Protein AF-A0A135UPR3-F1 (afdb_monomer)

Mean predicted aligned error: 12.11 Å

InterPro domains:
  IPR008030 NmrA-like domain [PF05368] (56-142)
  IPR036291 NAD(P)-binding domain superfamily [SSF51735] (56-240)
  IPR051609 NmrA-type/Isoflavone reductase-like domain-containing protein [PTHR47706] (54-141)

Solvent-accessible surface area (backbone atoms only — not comparable to full-atom values): 19133 Å² total; per-residue (Å²): 114,64,35,45,30,29,38,31,35,76,41,72,73,16,42,35,38,52,51,12,50,76,67,51,81,54,78,80,66,54,50,61,73,58,78,56,57,68,56,44,61,77,78,43,85,79,66,82,77,74,88,70,70,46,64,60,39,36,32,39,28,45,76,95,49,57,82,40,67,60,53,52,58,39,43,78,70,66,33,45,77,43,77,48,57,86,89,50,59,52,69,61,44,10,61,71,41,53,77,36,31,33,42,37,37,39,57,58,82,92,45,51,72,60,47,53,55,52,54,53,13,36,53,74,26,59,37,61,31,38,29,58,65,34,71,52,82,90,58,80,71,52,53,58,47,51,52,48,35,61,75,68,71,42,44,29,33,44,42,26,32,55,69,71,34,41,83,46,54,9,27,28,53,52,68,73,51,44,7,46,45,49,49,50,49,78,68,38,76,88,38,61,71,33,38,33,33,44,29,63,46,73,44,19,45,58,58,51,48,50,52,50,26,66,78,60,74,49,85,83,88,83,70,87,60,63,70,61,50,35,53,52,24,50,57,49,34,73,77,36,78,79,43,60,66,42,53,51,52,28,52,51,40,50,50,47,47,43,33,47,73,70,32,48,48,20,72,66,28,32,48,74,74,61,34,45,51,36,52,77,78,39,74,82,66,85,59,78,52,69,68,61,53,50,53,32,34,70,70,64,67,52,66,79,95,65,63,83,83,57,46,75,70,45,49,57,55,40,48,54,54,39,60,67,59,34,63,64,38,80,69,36,94,44,72,56,23,55,30,50,57,50,58,69,67,106

Organism: NCBI:txid1209931

Nearest PDB structures (foldseek):
  7cs3-assembly2_F  TM=7.553E-01  e=8.144E-13  Isatis tinctoria
  7cfe-assembly1_A  TM=5.675E-01  e=6.824E-01  Mycobacterium tuberculosis H37Rv
  3sz8-assembly1_D  TM=3.556E-01  e=1.388E-01  Burkholderia pseudomallei 1710b
  3sz8-assembly1_B  TM=3.621E-01  e=2.039E-01  Burkholderia pseudomallei 1710b
  3hbl-assembly1_B  TM=1.908E-01  e=1.115E-01  Staphylococcus aureus subsp. aureus Mu50

Radius of gyration: 21.64 Å; Cα contacts (8 Å, |Δi|>4): 554; chains: 1; bounding box: 71×44×54 Å

Foldseek 3Di:
DAAAEEEPLLDLLNVLQVLQLLPAPDPLQFDDPPVCVVVVCVPPVPDPPPPPGDRAYEYEDEPVCCPPVSVVVCVVSVHHYFYAHLVDPLCVNLVSCAPHAEYEYADDPVCQLSVLSVLSSCLVNVHQEYEGNQQADDDPSNVVNVVSCVVSVRWYAYEHQWDAAAPAFFFDADSSQLNNLVSVLRSDPVRTNAYAHSGDGTGHVVVLQVLLCVVQVHHADWDDDLPVLLVVLVVVCVVPVPPVLSVLSNVVSVSRCCCHVVVCRHPVNCVVVRYDYSCVVCVVDDGDDSNNVLVCLLVVNDDSPHDPPPVVVLVSSLCSVCCPTGVPLCVDPGSSSSSVSVVSSD

Secondary structure (DSSP, 8-state):
---EEEESTTSHHHHHHHHHHHH---GGG-----HHHHHHHHH-TT----------EEEEE-GGGTTSHHHHHHHHTT-EEEE--TTS-HHHHHHHTTT--EEEE---GGGGGGHHHHHHHHHHHT-SEEE-S-SSS--HHHHHHHHHHHHTT--B-EEE-----SSS-EEE--HHHHHHHHHHHTT-GGGTT-EEE--SEEE-HHHHHHHHHHHHS---PPPP-HHHHHHHHHHHHHH-TT-HHHHHHHHHHHHHHHHHHH-TTSHHHHHHTTEEEHHHH-TT--PPPHHHHHHHHHTT----SS-TTSHHHHHHHHHHHHHHH-TTTTT--SHHHHHHHHHHT-

Structure (mmCIF, N/CA/C/O backbone):
data_AF-A0A135UPR3-F1
#
_entry.id   AF-A0A135UPR3-F1
#
loop_
_atom_site.group_PDB
_atom_site.id
_atom_site.type_symbol
_atom_site.label_atom_id
_atom_site.label_alt_id
_atom_site.label_comp_id
_atom_site.label_asym_id
_atom_site.label_entity_id
_atom_site.label_seq_id
_atom_site.pdbx_PDB_ins_code
_atom_site.Cartn_x
_atom_site.Cartn_y
_atom_site.Cartn_z
_atom_site.occupancy
_atom_site.B_iso_or_equiv
_atom_site.auth_seq_id
_atom_site.auth_comp_id
_atom_site.auth_asym_id
_atom_site.auth_atom_id
_atom_site.pdbx_PDB_model_num
ATOM 1 N N . MET A 1 1 ? -17.363 -9.081 12.850 1.00 39.94 1 MET A N 1
ATOM 2 C CA . MET A 1 1 ? -17.514 -7.949 11.911 1.00 39.94 1 MET A CA 1
ATOM 3 C C . MET A 1 1 ? -16.163 -7.288 11.835 1.00 39.94 1 MET A C 1
ATOM 5 O O . MET A 1 1 ? -15.689 -6.938 12.904 1.00 39.94 1 MET A O 1
ATOM 9 N N . SER A 1 2 ? -15.555 -7.159 10.659 1.00 42.62 2 SER A N 1
ATOM 10 C CA . SER A 1 2 ? -14.288 -6.448 10.438 1.00 42.62 2 SER A CA 1
ATOM 11 C C . SER A 1 2 ? -14.556 -5.229 9.546 1.00 42.62 2 SER A C 1
ATOM 13 O O . SER A 1 2 ? -14.968 -5.370 8.398 1.00 42.62 2 SER A O 1
ATOM 15 N N . ARG A 1 3 ? -14.394 -4.022 10.101 1.00 50.16 3 ARG A N 1
ATOM 16 C CA . ARG A 1 3 ? -14.487 -2.745 9.376 1.00 50.16 3 ARG A CA 1
ATOM 17 C C . ARG A 1 3 ? -13.086 -2.348 8.905 1.00 50.16 3 ARG A C 1
ATOM 19 O O . ARG A 1 3 ? -12.154 -2.353 9.718 1.00 50.16 3 ARG A O 1
ATOM 26 N N . HIS A 1 4 ? -12.936 -2.077 7.610 1.00 52.38 4 HIS A N 1
ATOM 27 C CA . HIS A 1 4 ? -11.639 -1.856 6.970 1.00 52.38 4 HIS A CA 1
ATOM 28 C C . HIS A 1 4 ? -11.616 -0.457 6.376 1.00 52.38 4 HIS A C 1
ATOM 30 O O . HIS A 1 4 ? -12.323 -0.172 5.416 1.00 52.38 4 HIS A O 1
ATOM 36 N N . ASP A 1 5 ? -10.803 0.423 6.935 1.00 61.81 5 ASP A N 1
ATOM 37 C CA . ASP A 1 5 ? -10.884 1.841 6.633 1.00 61.81 5 ASP A CA 1
ATOM 38 C C . ASP A 1 5 ? -9.508 2.392 6.241 1.00 61.81 5 ASP A C 1
ATOM 40 O O . ASP A 1 5 ? -8.458 1.938 6.702 1.00 61.81 5 ASP A O 1
ATOM 44 N N . MET A 1 6 ? -9.497 3.375 5.346 1.00 59.56 6 MET A N 1
ATOM 45 C CA . MET A 1 6 ? -8.297 3.791 4.635 1.00 59.56 6 MET A CA 1
ATOM 46 C C . MET A 1 6 ? -8.067 5.298 4.698 1.00 59.56 6 MET A C 1
ATOM 48 O O . MET A 1 6 ? -8.907 6.092 4.293 1.00 59.56 6 MET A O 1
ATOM 52 N N . PHE A 1 7 ? -6.870 5.698 5.111 1.00 52.75 7 PHE A N 1
ATOM 53 C CA . PHE A 1 7 ? -6.337 7.050 5.014 1.00 52.75 7 PHE A CA 1
ATOM 54 C C . PHE A 1 7 ? -5.472 7.212 3.760 1.00 52.75 7 PHE A C 1
ATOM 56 O O . PHE A 1 7 ? -4.500 6.486 3.571 1.00 52.75 7 PHE A O 1
ATOM 63 N N . GLY A 1 8 ? -5.813 8.178 2.898 1.00 56.03 8 GLY A N 1
ATOM 64 C CA . GLY A 1 8 ? -5.097 8.405 1.631 1.00 56.03 8 GLY A CA 1
ATOM 65 C C . GLY A 1 8 ? -5.652 7.637 0.421 1.00 56.03 8 GLY A C 1
ATOM 66 O O . GLY A 1 8 ? -4.964 7.472 -0.581 1.00 56.03 8 GLY A O 1
ATOM 67 N N . ALA A 1 9 ? -6.919 7.224 0.478 1.00 60.28 9 ALA A N 1
ATOM 68 C CA . ALA A 1 9 ? -7.611 6.458 -0.566 1.00 60.28 9 ALA A CA 1
ATOM 69 C C . ALA A 1 9 ? -7.698 7.134 -1.954 1.00 60.28 9 ALA A C 1
ATOM 71 O O . ALA A 1 9 ? -8.038 6.476 -2.929 1.00 60.28 9 ALA A O 1
ATOM 72 N N . ALA A 1 10 ? -7.423 8.439 -2.058 1.00 59.00 10 ALA A N 1
ATOM 73 C CA . ALA A 1 10 ? -7.505 9.188 -3.317 1.00 59.00 10 ALA A CA 1
ATOM 74 C C . ALA A 1 10 ? -6.175 9.294 -4.092 1.00 59.00 10 ALA A C 1
ATOM 76 O O . ALA A 1 10 ? -6.150 9.950 -5.131 1.00 59.00 10 ALA A O 1
ATOM 77 N N . GLY A 1 11 ? -5.077 8.727 -3.577 1.00 58.97 11 GLY A N 1
ATOM 78 C CA . GLY A 1 11 ? -3.822 8.575 -4.328 1.00 58.97 11 GLY A CA 1
ATOM 79 C C . GLY A 1 11 ? -3.822 7.310 -5.191 1.00 58.97 11 GLY A C 1
ATOM 80 O O . GLY A 1 11 ? -4.718 6.483 -5.063 1.00 58.97 11 GLY A O 1
ATOM 81 N N . GLU A 1 12 ? -2.806 7.132 -6.030 1.00 64.81 12 GLU A N 1
ATOM 82 C CA . GLU A 1 12 ? -2.689 5.995 -6.960 1.00 64.81 12 GLU A CA 1
ATOM 83 C C . GLU A 1 12 ? -2.677 4.628 -6.262 1.00 64.81 12 GLU A C 1
ATOM 85 O O . GLU A 1 12 ? -3.573 3.805 -6.476 1.00 64.81 12 GLU A O 1
ATOM 90 N N . SER A 1 13 ? -1.738 4.416 -5.334 1.00 68.94 13 SER A N 1
ATOM 91 C CA . SER A 1 13 ? -1.721 3.210 -4.494 1.00 68.94 13 SER A CA 1
ATOM 92 C C . SER A 1 13 ? -3.016 3.090 -3.684 1.00 68.94 13 SER A C 1
ATOM 94 O O . SER A 1 13 ? -3.516 1.993 -3.444 1.00 68.94 13 SER A O 1
ATOM 96 N N . GLY A 1 14 ? -3.611 4.229 -3.314 1.00 72.69 14 GLY A N 1
ATOM 97 C CA . GLY A 1 14 ? -4.832 4.268 -2.528 1.00 72.69 14 GLY A CA 1
ATOM 98 C C . GLY A 1 14 ? -6.070 3.758 -3.257 1.00 72.69 14 GLY A C 1
ATOM 99 O O . GLY A 1 14 ? -6.799 2.928 -2.715 1.00 72.69 14 GLY A O 1
ATOM 100 N N . GLY A 1 15 ? -6.273 4.198 -4.497 1.00 74.88 15 GLY A N 1
ATOM 101 C CA . GLY A 1 15 ? -7.362 3.731 -5.351 1.00 74.88 15 GLY A CA 1
ATOM 102 C C . GLY A 1 15 ? -7.243 2.237 -5.645 1.00 74.88 15 GLY A C 1
ATOM 103 O O . GLY A 1 15 ? -8.222 1.505 -5.516 1.00 74.88 15 GLY A O 1
ATOM 104 N N . THR A 1 16 ? -6.027 1.768 -5.931 1.00 76.94 16 THR A N 1
ATOM 105 C CA . THR A 1 16 ? -5.725 0.347 -6.163 1.00 76.94 16 THR A CA 1
ATOM 106 C C . THR A 1 16 ? -6.064 -0.524 -4.952 1.00 76.94 16 THR A C 1
ATOM 108 O O . THR A 1 16 ? -6.695 -1.576 -5.089 1.00 76.94 16 THR A O 1
ATOM 111 N N . ILE A 1 17 ? -5.710 -0.071 -3.746 1.00 81.12 17 ILE A N 1
ATOM 112 C CA . ILE A 1 17 ? -6.063 -0.768 -2.506 1.00 81.12 17 ILE A CA 1
ATOM 113 C C . ILE A 1 17 ? -7.582 -0.811 -2.340 1.00 81.12 17 ILE A C 1
ATOM 115 O O . ILE A 1 17 ? -8.132 -1.891 -2.139 1.00 81.12 17 ILE A O 1
ATOM 119 N N . VAL A 1 18 ? -8.280 0.322 -2.482 1.00 81.56 18 VAL A N 1
ATOM 120 C CA . VAL A 1 18 ? -9.750 0.361 -2.387 1.00 81.56 18 VAL A CA 1
ATOM 121 C C . VAL A 1 18 ? -10.398 -0.596 -3.388 1.00 81.56 18 VAL A C 1
ATOM 123 O O . VAL A 1 18 ? -11.304 -1.342 -3.020 1.00 81.56 18 VAL A O 1
ATOM 126 N N . ASP A 1 19 ? -9.915 -0.637 -4.628 1.00 82.06 19 ASP A N 1
ATOM 127 C CA . ASP A 1 19 ? -10.395 -1.562 -5.654 1.00 82.06 19 ASP A CA 1
ATOM 128 C C . ASP A 1 19 ? -10.237 -3.019 -5.233 1.00 82.06 19 ASP A C 1
ATOM 130 O O . ASP A 1 19 ? -11.183 -3.802 -5.361 1.00 82.06 19 ASP A O 1
ATOM 134 N N . GLY A 1 20 ? -9.065 -3.370 -4.706 1.00 81.62 20 GLY A N 1
ATOM 135 C CA . GLY A 1 20 ? -8.783 -4.690 -4.160 1.00 81.62 20 GLY A CA 1
ATOM 136 C C . GLY A 1 20 ? -9.740 -5.075 -3.036 1.00 81.62 20 GLY A C 1
ATOM 137 O O . GLY A 1 20 ? -10.341 -6.149 -3.075 1.00 81.62 20 GLY A O 1
ATOM 138 N N . LEU A 1 21 ? -9.960 -4.177 -2.072 1.00 82.31 21 LEU A N 1
ATOM 139 C CA . LEU A 1 21 ? -10.871 -4.402 -0.943 1.00 82.31 21 LEU A CA 1
ATOM 140 C C . LEU A 1 21 ? -12.324 -4.578 -1.419 1.00 82.31 21 LEU A C 1
ATOM 142 O O . LEU A 1 21 ? -13.008 -5.539 -1.043 1.00 82.31 21 LEU A O 1
ATOM 146 N N . LEU A 1 22 ? -12.792 -3.704 -2.315 1.00 80.81 22 LEU A N 1
ATOM 147 C CA . LEU A 1 22 ? -14.146 -3.764 -2.870 1.00 80.81 22 LEU A CA 1
ATOM 148 C C . LEU A 1 22 ? -14.381 -5.022 -3.717 1.00 80.81 22 LEU A C 1
ATOM 150 O O . LEU A 1 22 ? -15.480 -5.575 -3.674 1.00 80.81 22 LEU A O 1
ATOM 154 N N . LYS A 1 23 ? -13.362 -5.534 -4.417 1.00 80.75 23 LYS A N 1
ATOM 155 C CA . LYS A 1 23 ? -13.449 -6.763 -5.230 1.00 80.75 23 LYS A CA 1
ATOM 156 C C . LYS A 1 23 ? -13.168 -8.051 -4.444 1.00 80.75 23 LYS A C 1
ATOM 158 O O . LYS A 1 23 ? -13.596 -9.114 -4.875 1.00 80.75 23 LYS A O 1
ATOM 163 N N . SER A 1 24 ? -12.508 -7.974 -3.285 1.00 75.62 24 SER A N 1
ATOM 164 C CA . SER A 1 24 ? -12.072 -9.147 -2.507 1.00 75.62 24 SER A CA 1
ATOM 165 C C . SER A 1 24 ? -13.213 -10.095 -2.128 1.00 75.62 24 SER A C 1
ATOM 167 O O . SER A 1 24 ? -14.190 -9.694 -1.507 1.00 75.62 24 SER A O 1
ATOM 169 N N . THR A 1 25 ? -13.093 -11.378 -2.441 1.00 66.38 25 THR A N 1
ATOM 170 C CA . THR A 1 25 ? -14.075 -12.404 -2.052 1.00 66.38 25 THR A CA 1
ATOM 171 C C . THR A 1 25 ? -13.696 -13.128 -0.759 1.00 66.38 25 THR A C 1
ATOM 173 O O . THR A 1 25 ? -14.333 -14.119 -0.410 1.00 66.38 25 THR A O 1
ATOM 176 N N . SER A 1 26 ? -12.665 -12.653 -0.042 1.00 60.50 26 SER A N 1
ATOM 177 C CA . SER A 1 26 ? -12.167 -13.317 1.165 1.00 60.50 26 SER A CA 1
ATOM 178 C C . SER A 1 26 ? -13.292 -13.495 2.201 1.00 60.50 26 SER A C 1
ATOM 180 O O . SER A 1 26 ? -13.933 -12.506 2.568 1.00 60.50 26 SER A O 1
ATOM 182 N N . PRO A 1 27 ? -13.534 -14.721 2.712 1.00 51.56 27 PRO A N 1
ATOM 183 C CA . PRO A 1 27 ? -14.571 -14.986 3.714 1.00 51.56 27 PRO A CA 1
ATOM 184 C C . PRO A 1 27 ? -14.378 -14.181 5.007 1.00 51.56 27 PRO A C 1
ATOM 186 O O . PRO A 1 27 ? -15.347 -13.836 5.679 1.00 51.56 27 PRO A O 1
ATOM 189 N N . SER A 1 28 ? -13.130 -13.829 5.331 1.00 51.28 28 SER A N 1
ATOM 190 C CA . SER A 1 28 ? -12.766 -12.973 6.470 1.00 51.28 28 SER A CA 1
ATOM 191 C C . SER A 1 28 ? -13.106 -11.489 6.250 1.00 51.28 28 SER A C 1
ATOM 193 O O . SER A 1 28 ? -13.045 -10.694 7.187 1.00 51.28 28 SER A O 1
ATOM 195 N N . PHE A 1 29 ? -13.474 -11.114 5.020 1.00 47.09 29 PHE A N 1
ATOM 196 C CA . PHE A 1 29 ? -13.872 -9.768 4.590 1.00 47.09 29 PHE A CA 1
ATOM 197 C C . PHE A 1 29 ? -15.398 -9.549 4.648 1.00 47.09 29 PHE A C 1
ATOM 199 O O . PHE A 1 29 ? -15.937 -8.625 4.037 1.00 47.09 29 PHE A O 1
ATOM 206 N N . VAL A 1 30 ? -16.114 -10.421 5.364 1.00 30.88 30 VAL A N 1
ATOM 207 C CA . VAL A 1 30 ? -17.578 -10.489 5.376 1.00 30.88 30 VAL A CA 1
ATOM 208 C C . VAL A 1 30 ? -18.173 -9.967 6.698 1.00 30.88 30 VAL A C 1
ATOM 210 O O . VAL A 1 30 ? -17.759 -10.382 7.781 1.00 30.88 30 VAL A O 1
ATOM 213 N N . SER A 1 31 ? -19.242 -9.153 6.564 1.00 29.52 31 SER A N 1
ATOM 214 C CA . SER A 1 31 ? -20.331 -8.814 7.523 1.00 29.52 31 SER A CA 1
ATOM 215 C C . SER A 1 31 ? -20.275 -7.403 8.152 1.00 29.52 31 SER A C 1
ATOM 217 O O . SER A 1 31 ? -19.342 -7.101 8.896 1.00 29.52 31 SER A O 1
ATOM 219 N N . SER A 1 32 ? -21.291 -6.535 7.944 1.00 27.53 32 SER A N 1
ATOM 220 C CA . SER A 1 32 ? -22.711 -6.806 8.282 1.00 27.53 32 SER A CA 1
ATOM 221 C C . SER A 1 32 ? -23.825 -6.302 7.338 1.00 27.53 32 SER A C 1
ATOM 223 O O . SER A 1 32 ? -23.809 -5.179 6.851 1.00 27.53 32 SER A O 1
ATOM 225 N N . CYS A 1 33 ? -24.888 -7.113 7.217 1.00 28.05 33 CYS A N 1
ATOM 226 C CA . CYS A 1 33 ? -26.234 -6.743 6.744 1.00 28.05 33 CYS A CA 1
ATOM 227 C C . CYS A 1 33 ? -27.226 -6.719 7.935 1.00 28.05 33 CYS A C 1
ATOM 229 O O . CYS A 1 33 ? -28.254 -7.396 7.941 1.00 28.05 33 CYS A O 1
ATOM 231 N N . LEU A 1 34 ? -26.890 -6.003 9.018 1.00 30.47 34 LEU A N 1
ATOM 232 C CA . LEU A 1 34 ? -27.756 -5.903 10.211 1.00 30.47 34 LEU A CA 1
ATOM 233 C C . LEU A 1 34 ? -28.490 -4.559 10.317 1.00 30.47 34 LEU A C 1
ATOM 235 O O . LEU A 1 34 ? -29.646 -4.541 10.738 1.00 30.47 34 LEU A O 1
ATOM 239 N N . LYS A 1 35 ? -27.901 -3.449 9.842 1.00 31.50 35 LYS A N 1
ATOM 240 C CA . LYS A 1 35 ? -28.583 -2.138 9.850 1.00 31.50 35 LYS A CA 1
ATOM 241 C C . LYS A 1 35 ? -29.781 -2.072 8.892 1.00 31.50 35 LYS A C 1
ATOM 243 O O . LYS A 1 35 ? -30.775 -1.431 9.217 1.00 31.50 35 LYS A O 1
ATOM 248 N N . GLN A 1 36 ? -29.746 -2.782 7.761 1.00 36.09 36 GLN A N 1
ATOM 249 C CA . GLN A 1 36 ? -30.871 -2.800 6.814 1.00 36.09 36 GLN A CA 1
ATOM 250 C C . GLN A 1 36 ? -31.993 -3.774 7.205 1.00 36.09 36 GLN A C 1
ATOM 252 O O . GLN A 1 36 ? -33.145 -3.536 6.850 1.00 36.09 36 GLN A O 1
ATOM 257 N N . ARG A 1 37 ? -31.717 -4.829 7.989 1.00 33.72 37 ARG A N 1
ATOM 258 C CA . ARG A 1 37 ? -32.745 -5.817 8.371 1.00 33.72 37 ARG A CA 1
ATOM 259 C C . ARG A 1 37 ? -33.821 -5.258 9.301 1.00 33.72 37 ARG A C 1
ATOM 261 O O . ARG A 1 37 ? -34.960 -5.698 9.195 1.00 33.72 37 ARG A O 1
ATOM 268 N N . HIS A 1 38 ? -33.503 -4.297 10.169 1.00 37.78 38 HIS A N 1
ATOM 269 C CA . HIS A 1 38 ? -34.509 -3.664 11.033 1.00 37.78 38 HIS A CA 1
ATOM 270 C C . HIS A 1 38 ? -35.286 -2.541 10.332 1.00 37.78 38 HIS A C 1
ATOM 272 O O . HIS A 1 38 ? -36.466 -2.363 10.616 1.00 37.78 38 HIS A O 1
ATOM 278 N N . PHE A 1 39 ? -34.666 -1.833 9.382 1.00 36.28 39 PHE A N 1
ATOM 279 C CA . PHE A 1 39 ? -35.300 -0.714 8.673 1.00 36.28 39 PHE A CA 1
ATOM 280 C C . PHE A 1 39 ? -36.164 -1.176 7.482 1.00 36.28 39 PHE A C 1
ATOM 282 O O . PHE A 1 39 ? -37.273 -0.686 7.291 1.00 36.28 39 PHE A O 1
ATOM 289 N N . ALA A 1 40 ? -35.708 -2.172 6.709 1.00 36.62 40 ALA A N 1
ATOM 290 C CA . ALA A 1 40 ? -36.423 -2.659 5.524 1.00 36.62 40 ALA A CA 1
ATOM 291 C C . ALA A 1 40 ? -37.647 -3.531 5.865 1.00 36.62 40 ALA A C 1
ATOM 293 O O . ALA A 1 40 ? -38.662 -3.455 5.174 1.00 36.62 40 ALA A O 1
ATOM 294 N N . LYS A 1 41 ? -37.606 -4.301 6.968 1.00 39.72 41 LYS A N 1
ATOM 295 C CA . LYS A 1 41 ? -38.752 -5.115 7.427 1.00 39.72 41 LYS A CA 1
ATOM 296 C C . LYS A 1 41 ? -39.963 -4.278 7.841 1.00 39.72 41 LYS A C 1
ATOM 298 O O . LYS A 1 41 ? -41.076 -4.788 7.805 1.00 39.72 41 LYS A O 1
ATOM 303 N N . PHE A 1 42 ? -39.741 -3.030 8.253 1.00 43.91 42 PHE A N 1
ATOM 304 C CA . PHE A 1 42 ? -40.805 -2.142 8.717 1.00 43.91 42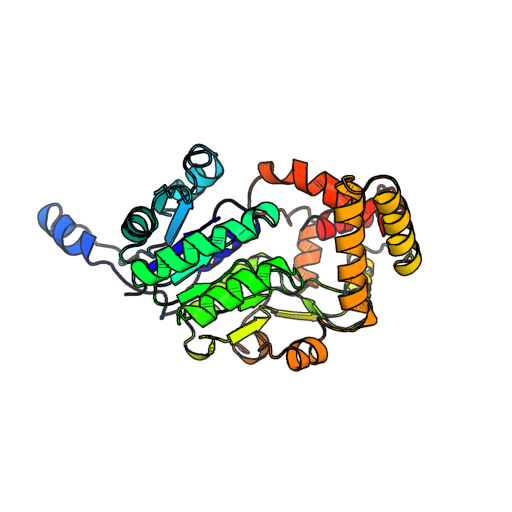 PHE A CA 1
ATOM 305 C C . PHE A 1 42 ? -41.522 -1.423 7.562 1.00 43.91 42 PHE A C 1
ATOM 307 O O . PHE A 1 42 ? -42.684 -1.062 7.704 1.00 43.91 42 PHE A O 1
ATOM 314 N N . LEU A 1 43 ? -40.857 -1.240 6.413 1.00 43.31 43 LEU A N 1
ATOM 315 C CA . LEU A 1 43 ? -41.378 -0.448 5.289 1.00 43.31 43 LEU A CA 1
ATOM 316 C C . LEU A 1 43 ? -41.825 -1.282 4.077 1.00 43.31 43 LEU A C 1
ATOM 318 O O . LEU A 1 43 ? -42.710 -0.840 3.351 1.00 43.31 43 LEU A O 1
ATOM 322 N N . LEU A 1 44 ? -41.247 -2.466 3.828 1.00 42.94 44 LEU A N 1
ATOM 323 C CA . LEU A 1 44 ? -41.519 -3.253 2.613 1.00 42.94 44 LEU A CA 1
ATOM 324 C C . LEU A 1 44 ? -41.522 -4.771 2.902 1.00 42.94 44 LEU A C 1
ATOM 326 O O . LEU A 1 44 ? -40.514 -5.443 2.676 1.00 42.94 44 LEU A O 1
ATOM 330 N N . PRO A 1 45 ? -42.644 -5.353 3.373 1.00 41.59 45 PRO A N 1
ATOM 331 C CA . PRO A 1 45 ? -42.705 -6.763 3.778 1.00 41.59 45 PRO A CA 1
ATOM 332 C C . PRO A 1 45 ? -42.528 -7.781 2.633 1.00 41.59 45 PRO A C 1
ATOM 334 O O . PRO A 1 45 ? -42.357 -8.968 2.901 1.00 41.59 45 PRO A O 1
ATOM 337 N N . THR A 1 46 ? -42.539 -7.343 1.369 1.00 38.16 46 THR A N 1
ATOM 338 C CA . THR A 1 46 ? -42.449 -8.205 0.173 1.00 38.16 46 THR A CA 1
ATOM 339 C C . THR A 1 46 ? -41.188 -7.996 -0.672 1.00 38.16 46 THR A C 1
ATOM 341 O O . THR A 1 46 ? -41.005 -8.695 -1.671 1.00 38.16 46 THR A O 1
ATOM 344 N N . ALA A 1 47 ? -40.292 -7.077 -0.298 1.00 36.16 47 ALA A N 1
ATOM 345 C CA . ALA A 1 47 ? -39.048 -6.877 -1.034 1.00 36.16 47 ALA A CA 1
ATOM 346 C C . ALA A 1 47 ? -38.106 -8.076 -0.820 1.00 36.16 47 ALA A C 1
ATOM 348 O O . ALA A 1 47 ? -37.683 -8.356 0.303 1.00 36.16 47 ALA A O 1
ATOM 349 N N . ARG A 1 48 ? -37.748 -8.786 -1.902 1.00 35.34 48 ARG A N 1
ATOM 350 C CA . ARG A 1 48 ? -36.623 -9.733 -1.884 1.00 35.34 48 ARG A CA 1
ATOM 351 C C . ARG A 1 48 ? -35.351 -8.938 -1.605 1.00 35.34 48 ARG A C 1
ATOM 353 O O . ARG A 1 48 ? -34.814 -8.296 -2.500 1.00 35.34 48 ARG A O 1
ATOM 360 N N . ILE A 1 49 ? -34.889 -8.978 -0.360 1.00 39.22 49 ILE A N 1
ATOM 361 C CA . ILE A 1 49 ? -33.559 -8.506 0.018 1.00 39.22 49 ILE A CA 1
ATOM 362 C C . ILE A 1 49 ? -32.567 -9.416 -0.707 1.00 39.22 49 ILE A C 1
ATOM 364 O O . ILE A 1 49 ? -32.416 -10.583 -0.352 1.00 39.22 49 ILE A O 1
ATOM 368 N N . THR A 1 50 ? -31.931 -8.919 -1.763 1.00 33.03 50 THR A N 1
ATOM 369 C CA . THR A 1 50 ? -30.728 -9.554 -2.296 1.00 33.03 50 THR A CA 1
ATOM 370 C C . THR A 1 50 ? -29.649 -9.413 -1.226 1.00 33.03 50 THR A C 1
ATOM 372 O O . THR A 1 50 ? -29.321 -8.292 -0.843 1.00 33.03 50 THR A O 1
ATOM 375 N N . ASP A 1 51 ? -29.140 -10.531 -0.706 1.00 34.28 51 ASP A N 1
ATOM 376 C C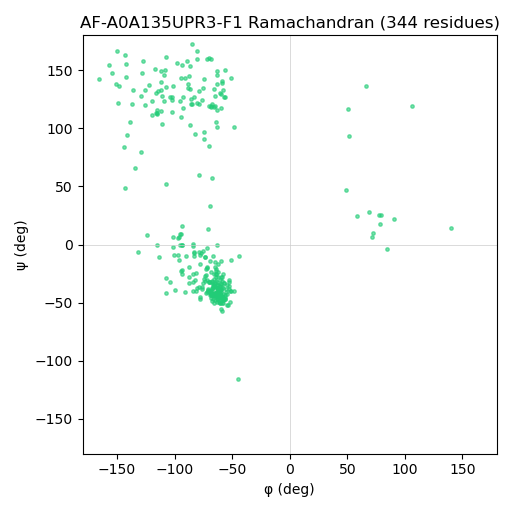A . ASP A 1 51 ? -28.069 -10.613 0.304 1.00 34.28 51 ASP A CA 1
ATOM 377 C C . ASP A 1 51 ? -26.714 -10.131 -0.269 1.00 34.28 51 ASP A C 1
ATOM 379 O O . ASP A 1 51 ? -25.708 -10.838 -0.281 1.00 34.28 51 ASP A O 1
ATOM 383 N N . THR A 1 52 ? -26.647 -8.900 -0.775 1.00 38.44 52 THR A N 1
ATOM 384 C CA . THR A 1 52 ? -25.372 -8.232 -1.033 1.00 38.44 52 THR A CA 1
ATOM 385 C C . THR A 1 52 ? -24.798 -7.798 0.308 1.00 38.44 52 THR A C 1
ATOM 387 O O . THR A 1 52 ? -25.172 -6.770 0.867 1.00 38.44 52 THR A O 1
ATOM 390 N N . LEU A 1 53 ? -23.907 -8.634 0.841 1.00 42.81 53 LEU A N 1
ATOM 391 C CA . LEU A 1 53 ? -23.010 -8.335 1.954 1.00 42.81 53 LEU A CA 1
ATOM 392 C C . LEU A 1 53 ? -22.312 -6.987 1.709 1.00 42.81 53 LEU A C 1
ATOM 394 O O . LEU A 1 53 ? -21.369 -6.906 0.924 1.00 42.81 53 LEU A O 1
ATOM 398 N N . ALA A 1 54 ? -22.783 -5.923 2.359 1.00 45.94 54 ALA A N 1
ATOM 399 C CA . ALA A 1 54 ? -22.143 -4.617 2.275 1.00 45.94 54 ALA A CA 1
ATOM 400 C C . ALA A 1 54 ? -20.783 -4.680 2.985 1.00 45.94 54 ALA A C 1
ATOM 402 O O . ALA A 1 54 ? -20.702 -4.967 4.181 1.00 45.94 54 ALA A O 1
ATOM 403 N N . LYS A 1 55 ? -19.710 -4.442 2.232 1.00 59.22 55 LYS A N 1
ATOM 404 C CA . LYS A 1 55 ? -18.372 -4.230 2.784 1.00 59.22 55 LYS A CA 1
ATOM 405 C C . LYS A 1 55 ? -18.292 -2.789 3.264 1.00 59.22 55 LYS A C 1
ATOM 407 O O . LYS A 1 55 ? -18.488 -1.876 2.470 1.00 59.22 55 LYS A O 1
ATOM 412 N N . GLU A 1 56 ? -17.999 -2.580 4.541 1.00 70.19 56 GLU A N 1
ATOM 413 C CA . GLU A 1 56 ? -17.766 -1.236 5.071 1.00 70.19 56 GLU A CA 1
ATOM 414 C C . GLU A 1 56 ? -16.314 -0.838 4.772 1.00 70.19 56 GLU A C 1
ATOM 416 O O . GLU A 1 56 ? -15.397 -1.219 5.504 1.00 70.19 56 GLU A O 1
ATOM 421 N N . VAL A 1 57 ? -16.120 -0.127 3.655 1.00 79.12 57 VAL A N 1
ATOM 422 C CA . VAL A 1 57 ? -14.862 0.545 3.306 1.00 79.12 57 VAL A CA 1
ATOM 423 C C . VAL A 1 57 ? -15.070 2.046 3.435 1.00 79.12 57 VAL A C 1
ATOM 425 O O . VAL A 1 57 ? -15.945 2.601 2.768 1.00 79.12 57 VAL A O 1
ATOM 428 N N . ALA A 1 58 ? -14.252 2.707 4.257 1.00 84.62 58 ALA A N 1
ATOM 429 C CA . ALA A 1 58 ? -14.229 4.163 4.342 1.00 84.62 58 ALA A CA 1
ATOM 430 C C . ALA A 1 58 ? -12.920 4.754 3.807 1.00 84.62 58 ALA A C 1
ATOM 432 O O . ALA A 1 58 ? -11.829 4.261 4.084 1.00 84.62 58 ALA A O 1
ATOM 433 N N . ALA A 1 59 ? -13.032 5.861 3.084 1.00 85.38 59 ALA A N 1
ATOM 434 C CA . ALA A 1 59 ? -11.947 6.713 2.638 1.00 85.38 59 ALA A CA 1
ATOM 435 C C . ALA A 1 59 ? -11.870 7.961 3.526 1.00 85.38 59 ALA A C 1
ATOM 437 O O . ALA A 1 59 ? -12.757 8.816 3.518 1.00 85.38 59 ALA A O 1
ATOM 438 N N . LEU A 1 60 ? -10.784 8.092 4.277 1.00 86.62 60 LEU A N 1
ATOM 439 C CA . LEU A 1 60 ? -10.503 9.260 5.092 1.00 86.62 60 LEU A CA 1
ATOM 440 C C . LEU A 1 60 ? -9.867 10.361 4.239 1.00 86.62 60 LEU A C 1
ATOM 442 O O . LEU A 1 60 ? -8.845 10.150 3.576 1.00 86.62 60 LEU A O 1
ATOM 446 N N . ALA A 1 61 ? -10.457 11.550 4.294 1.00 84.75 61 ALA A N 1
ATOM 447 C CA . ALA A 1 61 ? -10.043 12.716 3.532 1.00 84.75 61 ALA A CA 1
ATOM 448 C C . ALA A 1 61 ? -9.700 13.886 4.459 1.00 84.75 61 ALA A C 1
ATOM 450 O O . ALA A 1 61 ? -10.454 14.208 5.379 1.00 84.75 61 ALA A O 1
ATOM 451 N N . ARG A 1 62 ? -8.605 14.597 4.162 1.00 85.31 62 ARG A N 1
ATOM 452 C CA . ARG A 1 62 ? -8.361 15.911 4.778 1.00 85.31 62 ARG A CA 1
ATOM 453 C C . ARG A 1 62 ? -9.461 16.902 4.361 1.00 85.31 62 ARG A C 1
ATOM 455 O O . ARG A 1 62 ? -9.918 16.817 3.214 1.00 85.31 62 ARG A O 1
ATOM 462 N N . PRO A 1 63 ? -9.826 17.887 5.204 1.00 88.56 63 PRO A N 1
ATOM 463 C CA . PRO A 1 63 ? -10.844 18.883 4.863 1.00 88.56 63 PRO A CA 1
ATOM 464 C C . PRO A 1 63 ? -10.586 19.571 3.517 1.00 88.56 63 PRO A C 1
ATOM 466 O O . PRO A 1 63 ? -11.495 19.723 2.713 1.00 88.56 63 PRO A O 1
ATOM 469 N N . SER A 1 64 ? -9.325 19.892 3.215 1.00 85.31 64 SER A N 1
ATOM 470 C CA . SER A 1 64 ? -8.928 20.543 1.960 1.00 85.31 64 SER A CA 1
ATOM 471 C C . SER A 1 64 ? -8.925 19.632 0.723 1.00 85.31 64 SER A C 1
ATOM 473 O O . SER A 1 64 ? -8.686 20.113 -0.380 1.00 85.31 64 SER A O 1
ATOM 475 N N . SER A 1 65 ? -9.162 18.323 0.866 1.00 82.88 65 SER A N 1
ATOM 476 C CA . SER A 1 65 ? -9.212 17.373 -0.260 1.00 82.88 65 SER A CA 1
ATOM 477 C C . SER A 1 65 ? -10.592 16.776 -0.506 1.00 82.88 65 SER A C 1
ATOM 479 O O . SER A 1 65 ? -10.771 16.135 -1.536 1.00 82.88 65 SER A O 1
ATOM 481 N N . ILE A 1 66 ? -11.556 16.956 0.399 1.00 83.94 66 ILE A N 1
ATOM 482 C CA . ILE A 1 66 ? -12.869 16.293 0.331 1.00 83.94 66 ILE A CA 1
ATOM 483 C C . ILE A 1 66 ? -13.662 16.629 -0.944 1.00 83.94 66 ILE A C 1
ATOM 485 O O . ILE A 1 66 ? -14.477 15.826 -1.399 1.00 83.94 66 ILE A O 1
ATOM 489 N N . SER A 1 67 ? -13.417 17.812 -1.514 1.00 86.19 67 SER A N 1
ATOM 490 C CA . SER A 1 67 ? -14.048 18.314 -2.737 1.00 86.19 67 SER A CA 1
ATOM 491 C C . SER A 1 67 ? -13.391 17.803 -4.020 1.00 86.19 67 SER A C 1
ATOM 493 O O . SER A 1 67 ? -13.916 18.045 -5.104 1.00 86.19 67 SER A O 1
ATOM 495 N N . LYS A 1 68 ? -12.253 17.095 -3.936 1.00 84.00 68 LYS A N 1
ATOM 496 C CA . LYS A 1 68 ? -11.594 16.547 -5.127 1.00 84.00 68 LYS A CA 1
ATOM 497 C C . LYS A 1 68 ? -12.512 15.521 -5.812 1.00 84.00 68 LYS A C 1
ATOM 499 O O . LYS A 1 68 ? -13.052 14.655 -5.115 1.00 84.00 68 LYS A O 1
ATOM 504 N N . PRO A 1 69 ? -12.603 15.517 -7.158 1.00 85.88 69 PRO A N 1
ATOM 505 C CA . PRO A 1 69 ? -13.442 14.573 -7.904 1.00 85.88 69 PRO A CA 1
ATOM 506 C C . PRO A 1 69 ? -13.194 13.098 -7.558 1.00 85.88 69 PRO A C 1
ATOM 508 O O . PRO A 1 69 ? -14.121 12.293 -7.588 1.00 85.88 69 PRO A O 1
ATOM 511 N N . ALA A 1 70 ? -11.963 12.747 -7.171 1.00 78.56 70 ALA A N 1
ATOM 512 C CA . ALA A 1 70 ? -11.598 11.399 -6.737 1.00 78.56 70 ALA A CA 1
ATOM 513 C C . ALA A 1 70 ? -12.489 10.872 -5.594 1.00 78.56 70 ALA A C 1
ATOM 515 O O . ALA A 1 70 ? -12.954 9.739 -5.661 1.00 78.56 70 ALA A O 1
ATOM 516 N N . TYR A 1 71 ? -12.812 11.695 -4.589 1.00 81.44 71 TYR A N 1
ATOM 517 C CA . TYR A 1 71 ? -13.706 11.279 -3.499 1.00 81.44 71 TYR A CA 1
ATOM 518 C C . TYR A 1 71 ? -15.171 11.185 -3.937 1.00 81.44 71 TYR A C 1
ATOM 520 O O . TYR A 1 71 ? -15.921 10.400 -3.366 1.00 81.44 71 TYR A O 1
ATOM 528 N N . GLY A 1 72 ? -15.584 11.943 -4.959 1.00 83.75 72 GLY A N 1
ATOM 529 C CA . GLY A 1 72 ? -16.894 11.776 -5.597 1.00 83.75 72 GLY A CA 1
ATOM 530 C C . GLY A 1 72 ? -17.041 10.385 -6.215 1.00 83.75 72 GLY A C 1
ATOM 531 O O . GLY A 1 72 ? -17.967 9.657 -5.871 1.00 83.75 72 GLY A O 1
ATOM 532 N N . LYS A 1 73 ? -16.046 9.965 -7.007 1.00 84.69 73 LYS A N 1
ATOM 533 C CA . LYS A 1 73 ? -16.003 8.624 -7.617 1.00 84.69 73 LYS A CA 1
ATOM 534 C C . LYS A 1 73 ? -15.989 7.494 -6.586 1.00 84.69 73 LYS A C 1
ATOM 536 O O . LYS A 1 73 ? -16.553 6.433 -6.825 1.00 84.69 73 LYS A O 1
ATOM 541 N N . LEU A 1 74 ? -15.350 7.703 -5.434 1.00 81.19 74 LEU A N 1
ATOM 542 C CA . LEU A 1 74 ? -15.383 6.735 -4.333 1.00 81.19 74 LEU A CA 1
ATOM 543 C C . LEU A 1 74 ? -16.801 6.596 -3.754 1.00 81.19 74 LEU A C 1
ATOM 545 O O . LEU A 1 74 ? -17.282 5.474 -3.595 1.00 81.19 74 LEU A O 1
ATOM 549 N N . ARG A 1 75 ? -17.511 7.711 -3.530 1.00 83.12 75 ARG A N 1
ATOM 550 C CA . ARG A 1 75 ? -18.910 7.688 -3.060 1.00 83.12 75 ARG A CA 1
ATOM 551 C C . ARG A 1 75 ? -19.843 6.976 -4.035 1.00 83.12 75 ARG A C 1
ATOM 553 O O . ARG A 1 75 ? -20.662 6.174 -3.604 1.00 83.12 75 ARG A O 1
ATOM 560 N N . GLU A 1 76 ? -19.692 7.222 -5.338 1.00 85.88 76 GLU A N 1
ATOM 561 C CA . GLU A 1 76 ? -20.467 6.547 -6.397 1.00 85.88 76 GLU A CA 1
ATOM 562 C C . GLU A 1 76 ? -20.308 5.020 -6.363 1.00 85.88 76 GLU A C 1
ATOM 564 O O . GLU A 1 76 ? -21.201 4.285 -6.778 1.00 85.88 76 GLU A O 1
ATOM 569 N N . ARG A 1 77 ? -19.186 4.535 -5.823 1.00 81.38 77 ARG A N 1
ATOM 570 C CA . ARG A 1 77 ? -18.864 3.111 -5.676 1.00 81.38 77 ARG A CA 1
ATOM 571 C C . ARG A 1 77 ? -19.246 2.535 -4.311 1.00 81.38 77 ARG A C 1
ATOM 573 O O . ARG A 1 77 ? -18.867 1.408 -4.007 1.00 81.38 77 ARG A O 1
ATOM 580 N N . GLY A 1 78 ? -19.979 3.294 -3.494 1.00 80.94 78 GLY A N 1
ATOM 581 C CA . GLY A 1 78 ? -20.428 2.873 -2.166 1.00 80.94 78 GLY A CA 1
ATOM 582 C C . GLY A 1 78 ? -19.358 2.954 -1.076 1.00 80.94 78 GLY A C 1
ATOM 583 O O . GLY A 1 78 ? -19.519 2.322 -0.037 1.00 80.94 78 GLY A O 1
ATOM 584 N N . VAL A 1 79 ? -18.270 3.701 -1.298 1.00 82.31 79 VAL A N 1
ATOM 585 C CA . VAL A 1 79 ? -17.245 3.958 -0.275 1.00 82.31 79 VAL A CA 1
ATOM 586 C C . VAL A 1 79 ? -17.667 5.154 0.570 1.00 82.31 79 VAL A C 1
ATOM 588 O O . VAL A 1 79 ? -17.887 6.251 0.046 1.00 82.31 79 VAL A O 1
ATOM 591 N N . ASP A 1 80 ? -17.725 4.964 1.886 1.00 83.62 80 ASP A N 1
ATOM 592 C CA . ASP A 1 80 ? -17.969 6.058 2.822 1.00 83.62 80 ASP A CA 1
ATOM 593 C C . ASP A 1 80 ? -16.795 7.033 2.778 1.00 83.62 80 ASP A C 1
ATOM 595 O O . ASP A 1 80 ? -15.640 6.626 2.841 1.00 83.62 80 ASP A O 1
ATOM 599 N N . VAL A 1 81 ? -17.050 8.339 2.709 1.00 85.56 81 VAL A N 1
ATOM 600 C CA . VAL A 1 81 ? -15.969 9.332 2.765 1.00 85.56 81 VAL A CA 1
ATOM 601 C C . VAL A 1 81 ? -16.062 10.113 4.062 1.00 85.56 81 VAL A C 1
ATOM 603 O O . VAL A 1 81 ? -17.010 10.869 4.275 1.00 85.56 81 VAL A O 1
ATOM 606 N N . VAL A 1 82 ? -15.049 9.951 4.908 1.00 87.88 82 VAL A N 1
ATOM 607 C CA . VAL A 1 82 ? -15.003 10.495 6.265 1.00 87.88 82 VAL A CA 1
ATOM 608 C C . VAL A 1 82 ? -13.954 11.601 6.332 1.00 87.88 82 VAL A C 1
ATOM 610 O O . VAL A 1 82 ? -12.808 11.422 5.926 1.00 87.88 82 VAL A O 1
ATOM 613 N N . ILE A 1 83 ? -14.334 12.774 6.834 1.00 89.94 83 ILE A N 1
ATOM 614 C CA . ILE A 1 83 ? -13.391 13.882 7.012 1.00 89.94 83 ILE A CA 1
ATOM 615 C C . ILE A 1 83 ? -12.566 13.633 8.274 1.00 89.94 83 ILE A C 1
ATOM 617 O O . ILE A 1 83 ? -13.119 13.367 9.338 1.00 89.94 83 ILE A O 1
ATOM 621 N N . ILE A 1 84 ? -11.249 13.784 8.168 1.00 87.94 84 ILE A N 1
ATOM 622 C CA . ILE A 1 84 ? -10.335 13.724 9.308 1.00 87.94 84 ILE A CA 1
ATOM 623 C C . ILE A 1 84 ? -9.319 14.862 9.212 1.00 87.94 84 ILE A C 1
ATOM 625 O O . ILE A 1 84 ? -8.742 15.113 8.153 1.00 87.94 84 ILE A O 1
ATOM 629 N N . ASN A 1 85 ? -9.106 15.568 10.319 1.00 90.38 85 ASN A N 1
ATOM 630 C CA . ASN A 1 85 ? -8.116 16.633 10.410 1.00 90.38 85 ASN A CA 1
ATOM 631 C C . ASN A 1 85 ? -7.046 16.243 11.433 1.00 90.38 85 ASN A C 1
ATOM 633 O O . ASN A 1 85 ? -7.344 16.157 12.620 1.00 90.38 85 ASN A O 1
ATOM 637 N N . LEU A 1 86 ? -5.818 16.010 10.964 1.00 88.62 86 LEU A N 1
ATOM 638 C CA . LEU A 1 86 ? -4.705 15.574 11.811 1.00 88.62 86 LEU A CA 1
ATOM 639 C C . LEU A 1 86 ? -4.083 16.703 12.648 1.00 88.62 86 LEU A C 1
ATOM 641 O O . LEU A 1 86 ? -3.277 16.413 13.524 1.00 88.62 86 LEU A O 1
ATOM 645 N N . ASP A 1 87 ? -4.497 17.954 12.426 1.00 89.88 87 ASP A N 1
ATOM 646 C CA . ASP A 1 87 ? -4.092 19.112 13.236 1.00 89.88 87 ASP A CA 1
ATOM 647 C C . ASP A 1 87 ? -4.947 19.259 14.509 1.00 89.88 87 ASP A C 1
ATOM 649 O O . ASP A 1 87 ? -4.708 20.132 15.344 1.00 89.88 87 ASP A O 1
ATOM 653 N N . LYS A 1 88 ? -5.991 18.432 14.653 1.00 92.75 88 LYS A N 1
ATOM 654 C CA . LYS A 1 88 ? -6.860 18.416 15.832 1.00 92.75 88 LYS A CA 1
ATOM 655 C C . LYS A 1 88 ? -6.234 17.621 16.984 1.00 92.75 88 LYS A C 1
ATOM 657 O O . LYS A 1 88 ? -5.375 16.771 16.751 1.00 92.75 88 LYS A O 1
ATOM 662 N N . PRO A 1 89 ? -6.679 17.852 18.233 1.00 95.06 89 PRO A N 1
ATOM 663 C CA . PRO A 1 89 ? -6.290 17.021 19.363 1.00 95.06 89 PRO A CA 1
ATOM 664 C C . PRO A 1 89 ? -6.511 15.530 19.088 1.00 95.06 89 PRO A C 1
ATOM 666 O O . PRO A 1 89 ? -7.504 15.130 18.481 1.00 95.06 89 PRO A O 1
ATOM 669 N N . GLU A 1 90 ? -5.604 14.698 19.595 1.00 93.50 90 GLU A N 1
ATOM 670 C CA . GLU A 1 90 ? -5.601 13.244 19.385 1.00 93.50 90 GLU A CA 1
ATOM 671 C C . GLU A 1 90 ? -6.942 12.576 19.727 1.00 93.50 90 GLU A C 1
ATOM 673 O O . GLU A 1 90 ? -7.376 11.663 19.029 1.00 93.50 90 GLU A O 1
ATOM 678 N N . THR A 1 91 ? -7.637 13.064 20.756 1.00 94.62 91 THR A N 1
ATOM 679 C CA . THR A 1 91 ? -8.954 12.567 21.178 1.00 94.62 91 THR A CA 1
ATOM 680 C C . THR A 1 91 ? -10.055 12.845 20.153 1.00 94.62 91 THR A C 1
ATOM 682 O O . THR A 1 91 ? -10.931 12.003 19.958 1.00 94.62 91 THR A O 1
ATOM 685 N N . GLU A 1 92 ? -10.013 13.986 19.460 1.00 95.06 92 GLU A N 1
ATOM 686 C CA . GLU A 1 92 ? -10.943 14.304 18.371 1.00 95.06 92 GLU A CA 1
ATOM 687 C C . GLU A 1 92 ? -10.682 13.413 17.157 1.00 95.06 92 GLU A C 1
ATOM 689 O O . GLU A 1 92 ? -11.621 12.852 16.592 1.00 95.06 92 GLU A O 1
ATOM 694 N N . ILE A 1 93 ? -9.408 13.213 16.803 1.00 94.25 93 ILE A N 1
ATOM 695 C CA . ILE A 1 93 ? -9.015 12.298 15.725 1.00 94.25 93 ILE A CA 1
ATOM 696 C C . ILE A 1 93 ? -9.476 10.872 16.067 1.00 94.25 93 ILE A C 1
ATOM 698 O O . ILE A 1 93 ? -10.093 10.202 15.241 1.00 94.25 93 ILE A O 1
ATOM 702 N N . ALA A 1 94 ? -9.255 10.422 17.303 1.00 94.50 94 ALA A N 1
ATOM 703 C CA . ALA A 1 94 ? -9.665 9.099 17.763 1.00 94.50 94 ALA A CA 1
ATOM 704 C C . ALA A 1 94 ? -11.189 8.908 17.734 1.00 94.50 94 ALA A C 1
ATOM 706 O O . ALA A 1 94 ? -11.662 7.821 17.415 1.00 94.50 94 ALA A O 1
ATOM 707 N N . ASN A 1 95 ? -11.972 9.955 18.016 1.00 93.06 95 ASN A N 1
ATOM 708 C CA . ASN A 1 95 ? -13.431 9.897 17.910 1.00 93.06 95 ASN A CA 1
ATOM 709 C C . ASN A 1 95 ? -13.901 9.615 16.478 1.00 93.06 95 ASN A C 1
ATOM 711 O O . ASN A 1 95 ? -14.853 8.857 16.307 1.00 93.06 95 ASN A O 1
ATOM 715 N N . VAL A 1 96 ? -13.225 10.174 15.468 1.00 91.50 96 VAL A N 1
ATOM 716 C CA . VAL A 1 96 ? -13.508 9.885 14.049 1.00 91.50 96 VAL A CA 1
ATOM 717 C C . VAL A 1 96 ? -13.194 8.426 13.709 1.00 91.50 96 VAL A C 1
ATOM 719 O O . VAL A 1 96 ? -13.919 7.804 12.939 1.00 91.50 96 VAL A O 1
ATOM 722 N N . LEU A 1 97 ? -12.144 7.867 14.315 1.00 89.56 97 LEU A N 1
ATOM 723 C CA . LEU A 1 97 ? -11.685 6.494 14.084 1.00 89.56 97 LEU A CA 1
ATOM 724 C C . LEU A 1 97 ? -12.442 5.438 14.915 1.00 89.56 97 LEU A C 1
ATOM 726 O O . LEU A 1 97 ? -12.136 4.249 14.826 1.00 89.56 97 LEU A O 1
ATOM 730 N N . LYS A 1 98 ? -13.423 5.823 15.743 1.00 88.31 98 LYS A N 1
ATOM 731 C CA . LYS A 1 98 ? -14.168 4.868 16.579 1.00 88.31 98 LYS A CA 1
ATOM 732 C C . LYS A 1 98 ? -14.883 3.817 15.726 1.00 88.31 98 LYS A C 1
ATOM 734 O O . LYS A 1 98 ? -15.642 4.131 14.812 1.00 88.31 98 LYS A O 1
ATOM 739 N N . GLY A 1 99 ? -14.677 2.549 16.084 1.00 82.44 99 GLY A N 1
ATOM 740 C CA . GLY A 1 99 ? -15.258 1.395 15.391 1.00 82.44 99 GLY A CA 1
ATOM 741 C C . GLY A 1 99 ? -14.465 0.921 14.169 1.00 82.44 99 GLY A C 1
ATOM 742 O O . GLY A 1 99 ? -14.832 -0.099 13.587 1.00 82.44 99 GLY A O 1
ATOM 743 N N . PHE A 1 100 ? -13.385 1.617 13.802 1.00 84.06 100 PHE A N 1
ATOM 744 C CA . PHE A 1 100 ? -12.459 1.179 12.761 1.00 84.06 100 PHE A CA 1
ATOM 745 C C . PHE A 1 100 ? -11.596 0.054 13.335 1.00 84.06 100 PHE A C 1
ATOM 747 O O . PHE A 1 100 ? -11.109 0.158 14.462 1.00 84.06 100 PHE A O 1
ATOM 754 N N . GLN A 1 101 ? -11.400 -1.031 12.587 1.00 86.06 101 GLN A N 1
ATOM 755 C CA . GLN A 1 101 ? -10.620 -2.178 13.077 1.00 86.06 101 GLN A CA 1
ATOM 756 C C . GLN A 1 101 ? -9.272 -2.276 12.396 1.00 86.06 101 GLN A C 1
ATOM 758 O O . GLN A 1 101 ? -8.268 -2.523 13.062 1.00 86.06 101 GLN A O 1
ATOM 763 N N . ILE A 1 102 ? -9.253 -2.056 11.086 1.00 89.12 102 ILE A N 1
ATOM 764 C CA . ILE A 1 102 ? -8.037 -2.036 10.290 1.00 89.12 102 ILE A CA 1
ATOM 765 C C . ILE A 1 102 ? -7.923 -0.654 9.661 1.00 89.12 102 ILE A C 1
ATOM 767 O O . ILE A 1 102 ? -8.842 -0.226 8.967 1.00 89.12 102 ILE A O 1
ATOM 771 N N . LEU A 1 103 ? -6.806 0.030 9.911 1.00 90.75 103 LEU A N 1
ATOM 772 C CA . LEU A 1 103 ? -6.523 1.353 9.363 1.00 90.75 103 LEU A CA 1
ATOM 773 C C . LEU A 1 103 ? -5.313 1.293 8.4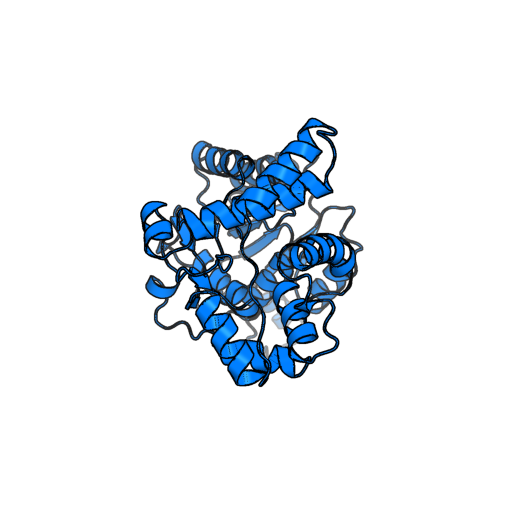29 1.00 90.75 103 LEU A C 1
ATOM 775 O O . LEU A 1 103 ? -4.204 1.004 8.876 1.00 90.75 103 LEU A O 1
ATOM 779 N N . ILE A 1 104 ? -5.525 1.579 7.145 1.00 91.00 104 ILE A N 1
ATOM 780 C CA . ILE A 1 104 ? -4.470 1.577 6.120 1.00 91.00 104 ILE A CA 1
ATOM 781 C C . ILE A 1 104 ? -4.075 3.010 5.784 1.00 91.00 104 ILE A C 1
ATOM 783 O O . ILE A 1 104 ? -4.934 3.805 5.420 1.00 91.00 104 ILE A O 1
ATOM 787 N N . ALA A 1 105 ? -2.791 3.345 5.856 1.00 89.56 105 ALA A N 1
ATOM 788 C CA . ALA A 1 105 ? -2.256 4.625 5.416 1.00 89.56 105 ALA A CA 1
ATOM 789 C C . ALA A 1 105 ? -1.561 4.478 4.056 1.00 89.56 105 ALA A C 1
ATOM 791 O O . ALA A 1 105 ? -0.634 3.693 3.910 1.00 89.56 105 ALA A O 1
ATOM 792 N N . SER A 1 106 ? -1.980 5.276 3.076 1.00 84.12 106 SER A N 1
ATOM 793 C CA . SER A 1 106 ? -1.357 5.397 1.754 1.00 84.12 106 SER A CA 1
ATOM 794 C C . SER A 1 106 ? -1.120 6.876 1.461 1.00 84.12 106 SER A C 1
ATOM 796 O O . SER A 1 106 ? -1.921 7.534 0.796 1.00 84.12 106 SER A O 1
ATOM 798 N N . VAL A 1 107 ? -0.052 7.432 2.029 1.00 77.19 107 VAL A N 1
ATOM 799 C CA . VAL A 1 107 ? 0.241 8.869 1.960 1.00 77.19 107 VAL A CA 1
ATOM 800 C C . VAL A 1 107 ? 1.429 9.149 1.048 1.00 77.19 107 VAL A C 1
ATOM 802 O O . VAL A 1 107 ? 2.361 8.356 0.951 1.00 77.19 107 VAL A O 1
ATOM 805 N N . HIS A 1 108 ? 1.419 10.324 0.422 1.00 74.44 108 HIS A N 1
ATOM 806 C CA . HIS A 1 108 ? 2.559 10.837 -0.337 1.00 74.44 108 HIS A CA 1
ATOM 807 C C . HIS A 1 108 ? 3.830 10.899 0.544 1.00 74.44 108 HIS A C 1
ATOM 809 O O . HIS A 1 108 ? 3.694 11.173 1.742 1.00 74.44 108 HIS A O 1
ATOM 815 N N . PRO A 1 109 ? 5.057 10.745 -0.001 1.00 67.19 109 PRO A N 1
ATOM 816 C CA . PRO A 1 109 ? 6.308 10.830 0.766 1.00 67.19 109 PRO A CA 1
ATOM 817 C C . PRO A 1 109 ? 6.419 12.058 1.686 1.00 67.19 109 PRO A C 1
ATOM 819 O O . PRO A 1 109 ? 6.835 11.950 2.841 1.00 67.19 109 PRO A O 1
ATOM 822 N N . ALA A 1 110 ? 5.958 13.224 1.221 1.00 69.56 110 ALA A N 1
ATOM 823 C CA . ALA A 1 110 ? 5.917 14.455 2.022 1.00 69.56 110 ALA A CA 1
ATOM 824 C C . ALA A 1 110 ? 5.001 14.363 3.264 1.00 69.56 110 ALA A C 1
ATOM 826 O O . ALA A 1 110 ? 5.193 15.085 4.237 1.00 69.56 110 ALA A O 1
ATOM 827 N N . GLY A 1 111 ? 4.011 13.468 3.242 1.00 75.25 111 GLY A N 1
ATOM 828 C CA . GLY A 1 111 ? 3.045 13.241 4.312 1.00 75.25 111 GLY A CA 1
ATOM 829 C C . GLY A 1 111 ? 3.422 12.130 5.294 1.00 75.25 111 GLY A C 1
ATOM 830 O O . GLY A 1 111 ? 2.664 11.908 6.237 1.00 75.25 111 GLY A O 1
ATOM 831 N N . ILE A 1 112 ? 4.560 11.441 5.128 1.00 81.12 112 ILE A N 1
ATOM 832 C CA . ILE A 1 112 ? 4.934 10.282 5.965 1.00 81.12 112 ILE A CA 1
ATOM 833 C C . ILE A 1 112 ? 4.929 10.619 7.462 1.00 81.12 112 ILE A C 1
ATOM 835 O O . ILE A 1 112 ? 4.406 9.829 8.247 1.00 81.12 112 ILE A O 1
ATOM 839 N N . GLY A 1 113 ? 5.415 11.805 7.850 1.00 82.12 113 GLY A N 1
ATOM 840 C CA . GLY A 1 113 ? 5.456 12.238 9.253 1.00 82.12 113 GLY A CA 1
ATOM 841 C C . GLY A 1 113 ? 4.074 12.412 9.898 1.00 82.12 113 GLY A C 1
ATOM 842 O O . GLY A 1 113 ? 3.913 12.169 11.092 1.00 82.12 113 GLY A O 1
ATOM 843 N N . SER A 1 114 ? 3.039 12.736 9.112 1.00 84.44 114 SER A N 1
ATOM 844 C CA . SER A 1 114 ? 1.668 12.899 9.630 1.00 84.44 114 SER A CA 1
ATOM 845 C C . SER A 1 114 ? 1.074 11.599 10.191 1.00 84.44 114 SER A C 1
ATOM 847 O O . SER A 1 114 ? 0.163 11.629 11.021 1.00 84.44 114 SER A O 1
ATOM 849 N N . GLN A 1 115 ? 1.635 10.445 9.810 1.00 90.44 115 GLN A N 1
ATOM 850 C CA . GLN A 1 115 ? 1.202 9.143 10.310 1.00 90.44 115 GLN A CA 1
ATOM 851 C C . GLN A 1 115 ? 1.440 8.983 11.812 1.00 90.44 115 GLN A C 1
ATOM 853 O O . GLN A 1 115 ? 0.709 8.232 12.444 1.00 90.44 115 GLN A O 1
ATOM 858 N N . VAL A 1 116 ? 2.401 9.694 12.415 1.00 91.81 116 VAL A N 1
ATOM 859 C CA . VAL A 1 116 ? 2.658 9.594 13.862 1.00 91.81 116 VAL A CA 1
ATOM 860 C C . VAL A 1 116 ? 1.427 10.013 14.671 1.00 91.81 116 VAL A C 1
ATOM 862 O O . VAL A 1 116 ? 1.071 9.326 15.630 1.00 91.81 116 VAL A O 1
ATOM 865 N N . ALA A 1 117 ? 0.749 11.097 14.280 1.00 91.69 117 ALA A N 1
ATOM 866 C CA . ALA A 1 117 ? -0.492 11.537 14.920 1.00 91.69 117 ALA A CA 1
ATOM 867 C C . ALA A 1 117 ? -1.628 10.529 14.686 1.00 91.69 117 ALA A C 1
ATOM 869 O O . ALA A 1 117 ? -2.330 10.147 15.623 1.00 91.69 117 ALA A O 1
ATOM 870 N N . LEU A 1 118 ? -1.749 10.030 13.451 1.00 92.31 118 LEU A N 1
ATOM 871 C CA . LEU A 1 118 ? -2.755 9.036 13.082 1.00 92.31 118 LEU A CA 1
ATOM 872 C C . LEU A 1 118 ? -2.591 7.724 13.868 1.00 92.31 118 LEU A C 1
ATOM 874 O O . LEU A 1 118 ? -3.574 7.174 14.350 1.00 92.31 118 LEU A O 1
ATOM 878 N N . VAL A 1 119 ? -1.355 7.252 14.052 1.00 95.12 119 VAL A N 1
ATOM 879 C CA . VAL A 1 119 ? -1.015 6.042 14.816 1.00 95.12 119 VAL A CA 1
ATOM 880 C C . VAL A 1 119 ? -1.425 6.176 16.283 1.00 95.12 119 VAL A C 1
ATOM 882 O O . VAL A 1 119 ? -1.996 5.244 16.853 1.00 95.12 119 VAL A O 1
ATOM 885 N N . ARG A 1 120 ? -1.177 7.334 16.908 1.00 95.50 120 ARG A N 1
ATOM 886 C CA . ARG A 1 120 ? -1.591 7.560 18.301 1.00 95.50 120 ARG A CA 1
ATOM 887 C C . ARG A 1 120 ? -3.113 7.590 18.431 1.00 95.50 120 ARG A C 1
ATOM 889 O O . ARG A 1 120 ? -3.668 6.874 19.261 1.00 95.50 120 ARG A O 1
ATOM 896 N N . ALA A 1 121 ? -3.790 8.329 17.553 1.00 95.75 121 ALA A N 1
ATOM 897 C CA . ALA A 1 121 ? -5.247 8.389 17.532 1.00 95.75 121 ALA A CA 1
ATOM 898 C C . ALA A 1 121 ? -5.885 7.014 17.272 1.00 95.75 121 ALA A C 1
ATOM 900 O O . ALA A 1 121 ? -6.869 6.661 17.916 1.00 95.75 121 ALA A O 1
ATOM 901 N N . ALA A 1 122 ? -5.298 6.204 16.386 1.00 95.06 122 ALA A N 1
ATOM 902 C CA . ALA A 1 122 ? -5.741 4.840 16.109 1.00 95.06 122 ALA A CA 1
ATOM 903 C C . ALA A 1 122 ? -5.665 3.951 17.359 1.00 95.06 122 ALA A C 1
ATOM 905 O O . ALA A 1 122 ? -6.606 3.212 17.654 1.00 95.06 122 ALA A O 1
ATOM 906 N N . LYS A 1 123 ? -4.583 4.067 18.140 1.00 96.19 123 LYS A N 1
ATOM 907 C CA . LYS A 1 123 ? -4.448 3.354 19.415 1.00 96.19 123 LYS A CA 1
ATOM 908 C C . LYS A 1 123 ? -5.531 3.764 20.412 1.00 96.19 123 LYS A C 1
ATOM 910 O O . LYS A 1 123 ? -6.138 2.887 21.022 1.00 96.19 123 LYS A O 1
ATOM 915 N N . VAL A 1 124 ? -5.797 5.065 20.551 1.00 96.31 124 VAL A N 1
ATOM 916 C CA . VAL A 1 124 ? -6.859 5.586 21.433 1.00 96.31 124 VAL A CA 1
ATOM 917 C C . VAL A 1 124 ? -8.247 5.128 20.974 1.00 96.31 124 VAL A C 1
ATOM 919 O O . VAL A 1 124 ? -9.096 4.809 21.802 1.00 96.31 124 VAL A O 1
ATOM 922 N N . ALA A 1 125 ? -8.478 5.046 19.663 1.00 94.50 125 ALA A N 1
ATOM 923 C CA . ALA A 1 125 ? -9.742 4.602 19.081 1.00 94.50 125 ALA A CA 1
ATOM 924 C C . ALA A 1 125 ? -9.995 3.087 19.194 1.00 94.50 125 ALA A C 1
ATOM 926 O O . ALA A 1 125 ? -11.108 2.639 18.914 1.00 94.50 125 ALA A O 1
ATOM 927 N N . GLY A 1 126 ? -8.990 2.301 19.599 1.00 93.00 126 GLY A N 1
ATOM 928 C CA . GLY A 1 126 ? -9.092 0.844 19.692 1.00 93.00 126 GLY A CA 1
ATOM 929 C C . GLY A 1 126 ? -8.943 0.122 18.350 1.00 93.00 126 GLY A C 1
ATOM 930 O O . GLY A 1 126 ? -9.454 -0.987 18.200 1.00 93.00 126 GLY A O 1
ATOM 931 N N . VAL A 1 127 ? -8.248 0.729 17.381 1.00 92.00 127 VAL A N 1
ATOM 932 C CA . VAL A 1 127 ? -7.899 0.072 16.112 1.00 92.00 127 VAL A CA 1
ATOM 933 C C . VAL A 1 127 ? -7.087 -1.191 16.405 1.00 92.00 127 VAL A C 1
ATOM 935 O O . VAL A 1 127 ? -6.148 -1.178 17.201 1.00 92.00 127 VAL A O 1
ATOM 938 N N . GLN A 1 128 ? -7.454 -2.295 15.758 1.00 90.44 128 GLN A N 1
ATOM 939 C CA . GLN A 1 128 ? -6.853 -3.608 15.988 1.00 90.44 128 GLN A CA 1
ATOM 940 C C . GLN A 1 128 ? -5.611 -3.839 15.131 1.00 90.44 128 GLN A C 1
ATOM 942 O O . GLN A 1 128 ? -4.742 -4.608 15.532 1.00 90.44 128 GLN A O 1
ATOM 947 N N . ARG A 1 129 ? -5.518 -3.197 13.960 1.00 92.62 129 ARG A N 1
ATOM 948 C CA . ARG A 1 129 ? -4.347 -3.292 13.083 1.00 92.62 129 ARG A CA 1
ATOM 949 C C . ARG A 1 129 ? -4.107 -2.008 12.298 1.00 92.62 129 ARG A C 1
ATOM 951 O O . ARG A 1 129 ? -5.039 -1.441 11.732 1.00 92.62 129 ARG A O 1
ATOM 958 N N . PHE A 1 130 ? -2.851 -1.588 12.215 1.00 94.31 130 PHE A N 1
ATOM 959 C CA . PHE A 1 130 ? -2.423 -0.437 11.427 1.00 94.31 130 PHE A CA 1
ATOM 960 C C . PHE A 1 130 ? -1.477 -0.852 10.296 1.00 94.31 130 PHE A C 1
ATOM 962 O O . PHE A 1 130 ? -0.498 -1.558 10.523 1.00 94.31 130 PHE A O 1
ATOM 969 N N . ILE A 1 131 ? -1.743 -0.401 9.075 1.00 93.75 131 ILE A N 1
ATOM 970 C CA . ILE A 1 131 ? -0.886 -0.651 7.916 1.00 93.75 131 ILE A CA 1
ATOM 971 C C . ILE A 1 131 ? -0.264 0.696 7.548 1.00 93.75 131 ILE A C 1
ATOM 973 O O . ILE A 1 131 ? -0.976 1.559 7.030 1.00 93.75 131 ILE A O 1
ATOM 977 N N . PRO A 1 132 ? 1.019 0.937 7.867 1.00 92.19 132 PRO A N 1
ATOM 978 C CA . PRO A 1 132 ? 1.676 2.186 7.520 1.00 92.19 132 PRO A CA 1
ATOM 979 C C . PRO A 1 132 ? 1.917 2.283 6.013 1.00 92.19 132 PRO A C 1
ATOM 981 O O . PRO A 1 132 ? 1.979 1.280 5.306 1.00 92.19 132 PRO A O 1
ATOM 984 N N . SER A 1 133 ? 2.128 3.510 5.543 1.00 87.19 133 SER A N 1
ATOM 985 C CA . SER A 1 133 ? 2.488 3.809 4.159 1.00 87.19 133 SER A CA 1
ATOM 986 C C . SER A 1 133 ? 3.917 3.343 3.872 1.00 87.19 133 SER A C 1
ATOM 988 O O . SER A 1 133 ? 4.880 4.108 3.993 1.00 87.19 133 SER A O 1
ATOM 990 N N . ALA A 1 134 ? 4.035 2.061 3.532 1.00 82.44 134 ALA A N 1
ATOM 991 C CA . ALA A 1 134 ? 5.284 1.324 3.370 1.00 82.44 134 ALA A CA 1
ATOM 992 C C . ALA A 1 134 ? 5.442 0.674 1.984 1.00 82.44 134 ALA A C 1
ATOM 994 O O . ALA A 1 134 ? 6.412 -0.045 1.790 1.00 82.44 134 ALA A O 1
ATOM 995 N N . PHE A 1 135 ? 4.546 0.979 1.035 1.00 75.00 135 PHE A N 1
ATOM 996 C CA . PHE A 1 135 ? 4.436 0.389 -0.313 1.00 75.00 135 PHE A CA 1
ATOM 997 C C . PHE A 1 135 ? 5.586 0.758 -1.284 1.00 75.00 135 PHE A C 1
ATOM 999 O O . PHE A 1 135 ? 5.360 0.974 -2.467 1.00 75.00 135 PHE A O 1
ATOM 1006 N N . ALA A 1 136 ? 6.797 0.925 -0.761 1.00 66.56 136 ALA A N 1
ATOM 1007 C CA . ALA A 1 136 ? 8.062 1.045 -1.479 1.00 66.56 136 ALA A CA 1
ATOM 1008 C C . ALA A 1 136 ? 9.195 0.867 -0.453 1.00 66.56 136 ALA A C 1
ATOM 1010 O O . ALA A 1 136 ? 9.095 1.376 0.674 1.00 66.56 136 ALA A O 1
ATOM 1011 N N . MET A 1 137 ? 10.290 0.212 -0.820 1.00 53.22 137 MET A N 1
ATOM 1012 C CA . MET A 1 137 ? 11.443 0.031 0.068 1.00 53.22 137 MET A CA 1
ATOM 1013 C C . MET A 1 137 ? 12.189 1.356 0.358 1.00 53.22 137 MET A C 1
ATOM 1015 O O . MET A 1 137 ? 12.034 2.352 -0.341 1.00 53.22 137 MET A O 1
ATOM 1019 N N . ALA A 1 138 ? 12.954 1.372 1.456 1.00 51.41 138 ALA A N 1
ATOM 1020 C CA . ALA A 1 138 ? 13.920 2.404 1.876 1.00 51.41 138 ALA A CA 1
ATOM 1021 C C . ALA A 1 138 ? 13.449 3.883 1.914 1.00 51.41 138 ALA A C 1
ATOM 1023 O O . ALA A 1 138 ? 13.600 4.654 0.972 1.00 51.41 138 ALA A O 1
ATOM 1024 N N . TYR A 1 139 ? 12.977 4.343 3.082 1.00 52.78 139 TYR A N 1
ATOM 1025 C CA . TYR A 1 139 ? 12.945 5.778 3.413 1.00 52.78 139 TYR A CA 1
ATOM 1026 C C . TYR A 1 139 ? 13.109 5.978 4.924 1.00 52.78 139 TYR A C 1
ATOM 1028 O O . TYR A 1 139 ? 12.286 5.491 5.696 1.00 52.78 139 TYR A O 1
ATOM 1036 N N . VAL A 1 140 ? 14.137 6.719 5.358 1.00 53.56 140 VAL A N 1
ATOM 1037 C CA . VAL A 1 140 ? 14.512 6.866 6.785 1.00 53.56 140 VAL A CA 1
ATOM 1038 C C . VAL A 1 140 ? 13.346 7.349 7.659 1.00 53.56 140 VAL A C 1
ATOM 1040 O O . VAL A 1 140 ? 13.184 6.884 8.783 1.00 53.56 140 VAL A O 1
ATOM 1043 N N . LYS A 1 141 ? 12.457 8.212 7.141 1.00 62.91 141 LYS A N 1
ATOM 1044 C CA . LYS A 1 141 ? 11.300 8.700 7.921 1.00 62.91 141 LYS A CA 1
ATOM 1045 C C . LYS A 1 141 ? 10.235 7.627 8.196 1.00 62.91 141 LYS A C 1
ATOM 1047 O O . LYS A 1 141 ? 9.371 7.847 9.039 1.00 62.91 141 LYS A O 1
ATOM 1052 N N . LYS A 1 142 ? 10.263 6.476 7.510 1.00 76.19 142 LYS A N 1
ATOM 1053 C CA . LYS A 1 142 ? 9.343 5.357 7.786 1.00 76.19 142 LYS A CA 1
ATOM 1054 C C . LYS A 1 142 ? 9.666 4.684 9.124 1.00 76.19 142 LYS A C 1
ATOM 1056 O O . LYS A 1 142 ? 8.744 4.288 9.834 1.00 76.19 142 LYS A O 1
ATOM 1061 N N . GLU A 1 143 ? 10.941 4.647 9.519 1.00 83.00 143 GLU A N 1
ATOM 1062 C CA . GLU A 1 143 ? 11.361 4.027 10.782 1.00 83.00 143 GLU A CA 1
ATOM 1063 C C . GLU A 1 143 ? 10.798 4.735 12.015 1.00 83.00 143 GLU A C 1
ATOM 1065 O O . GLU A 1 143 ? 10.489 4.073 13.002 1.00 83.00 143 GLU A O 1
ATOM 1070 N N . GLU A 1 144 ? 10.578 6.051 11.960 1.00 87.56 144 GLU A N 1
ATOM 1071 C CA . GLU A 1 144 ? 9.923 6.779 13.053 1.00 87.56 144 GLU A CA 1
ATOM 1072 C C . GLU A 1 144 ? 8.491 6.269 13.285 1.00 87.56 144 GLU A C 1
ATOM 1074 O O . GLU A 1 144 ? 8.077 6.016 14.421 1.00 87.56 144 GLU A O 1
ATOM 1079 N N . VAL A 1 145 ? 7.742 6.045 12.201 1.00 89.94 145 VAL A N 1
ATOM 1080 C CA . VAL A 1 145 ? 6.380 5.501 12.261 1.00 89.94 145 VAL A CA 1
ATOM 1081 C C . VAL A 1 145 ? 6.406 4.080 12.824 1.00 89.94 145 VAL A C 1
ATOM 1083 O O . VAL A 1 145 ? 5.613 3.753 13.709 1.00 89.94 145 VAL A O 1
ATOM 1086 N N . TYR A 1 146 ? 7.348 3.245 12.377 1.00 91.25 146 TYR A N 1
ATOM 1087 C CA . TYR A 1 146 ? 7.479 1.868 12.858 1.00 91.25 146 TYR A CA 1
ATOM 1088 C C . TYR A 1 146 ? 7.889 1.808 14.331 1.00 91.25 146 TYR A C 1
ATOM 1090 O O . TYR A 1 146 ? 7.318 1.042 15.108 1.00 91.25 146 TYR A O 1
ATOM 1098 N N . ALA A 1 147 ? 8.838 2.649 14.744 1.00 92.12 147 ALA A N 1
ATOM 1099 C CA . ALA A 1 147 ? 9.238 2.790 16.136 1.00 92.12 147 ALA A CA 1
ATOM 1100 C C . ALA A 1 147 ? 8.051 3.220 17.000 1.00 92.12 147 ALA A C 1
ATOM 1102 O O . ALA A 1 147 ? 7.851 2.667 18.083 1.00 92.12 147 ALA A O 1
ATOM 1103 N N . LYS A 1 148 ? 7.210 4.138 16.506 1.00 94.94 148 LYS A N 1
ATOM 1104 C CA . LYS A 1 148 ? 6.013 4.559 17.233 1.00 94.94 148 LYS A CA 1
ATOM 1105 C C . LYS A 1 148 ? 4.982 3.440 17.369 1.00 94.94 148 LYS A C 1
ATOM 1107 O O . LYS A 1 148 ? 4.452 3.271 18.465 1.00 94.94 148 LYS A O 1
ATOM 1112 N N . LEU A 1 149 ? 4.721 2.680 16.302 1.00 94.94 149 LEU A N 1
ATOM 1113 C CA . LEU A 1 149 ? 3.821 1.517 16.322 1.00 94.94 149 LEU A CA 1
ATOM 1114 C C . LEU A 1 149 ? 4.255 0.492 17.377 1.00 94.94 149 LEU A C 1
ATOM 1116 O O . LEU A 1 149 ? 3.436 0.071 18.199 1.00 94.94 149 LEU A O 1
ATOM 1120 N N . ARG A 1 150 ? 5.558 0.172 17.409 1.00 95.00 150 ARG A N 1
ATOM 1121 C CA . ARG A 1 150 ? 6.165 -0.697 18.428 1.00 95.00 150 ARG A CA 1
ATOM 1122 C C . ARG A 1 150 ? 6.002 -0.117 19.833 1.00 95.00 150 ARG A C 1
ATOM 1124 O O . ARG A 1 150 ? 5.503 -0.800 20.717 1.00 95.00 150 ARG A O 1
ATOM 1131 N N . ALA A 1 151 ? 6.353 1.154 20.030 1.00 96.38 151 ALA A N 1
ATOM 1132 C CA . ALA A 1 151 ? 6.342 1.797 21.345 1.00 96.38 151 ALA A CA 1
ATOM 1133 C C . ALA A 1 151 ? 4.956 1.834 22.011 1.00 96.38 151 ALA A C 1
ATOM 1135 O O . ALA A 1 151 ? 4.867 1.824 23.236 1.00 96.38 151 ALA A O 1
ATOM 1136 N N . ILE A 1 152 ? 3.873 1.895 21.229 1.00 96.12 152 ILE A N 1
ATOM 1137 C CA . ILE A 1 152 ? 2.502 1.944 21.765 1.00 96.12 152 ILE A CA 1
ATOM 1138 C C . ILE A 1 152 ? 1.770 0.599 21.697 1.00 96.12 152 ILE A C 1
ATOM 1140 O O . ILE A 1 152 ? 0.574 0.540 22.003 1.00 96.12 152 ILE A O 1
ATOM 1144 N N . ASN A 1 153 ? 2.459 -0.475 21.296 1.00 95.31 153 ASN A N 1
ATOM 1145 C CA . ASN A 1 153 ? 1.883 -1.809 21.123 1.00 95.31 153 ASN A CA 1
ATOM 1146 C C . ASN A 1 153 ? 0.585 -1.769 20.294 1.00 95.31 153 ASN A C 1
ATOM 1148 O O . ASN A 1 153 ? -0.455 -2.279 20.722 1.00 95.31 153 ASN A O 1
ATOM 1152 N N . LEU A 1 154 ? 0.600 -1.060 19.160 1.00 96.12 154 LEU A N 1
ATOM 1153 C CA . LEU A 1 154 ? -0.484 -1.111 18.177 1.00 96.12 154 LEU A CA 1
ATOM 1154 C C . LEU A 1 154 ? -0.112 -2.185 17.148 1.00 96.12 154 LEU A C 1
ATOM 1156 O O . LEU A 1 154 ? 0.920 -2.014 16.498 1.00 96.12 154 LEU A O 1
ATOM 1160 N N . PRO A 1 155 ? -0.885 -3.279 16.996 1.00 96.06 155 PRO A N 1
ATOM 1161 C CA . PRO A 1 155 ? -0.553 -4.304 16.014 1.00 96.06 155 PRO A CA 1
ATOM 1162 C C . PRO A 1 155 ? -0.493 -3.701 14.612 1.00 96.06 155 PRO A C 1
ATOM 1164 O O . PRO A 1 155 ? -1.300 -2.838 14.260 1.00 96.06 155 PRO A O 1
ATOM 1167 N N . TYR A 1 156 ? 0.471 -4.139 13.811 1.00 95.50 156 TYR A N 1
ATOM 1168 C CA . TYR A 1 156 ? 0.726 -3.547 12.504 1.00 95.50 156 TYR A CA 1
ATOM 1169 C C . TYR A 1 156 ? 1.133 -4.590 11.475 1.00 95.50 156 TYR A C 1
ATOM 1171 O O . TYR A 1 156 ? 1.527 -5.686 11.842 1.00 95.50 156 TYR A O 1
ATOM 1179 N N . THR A 1 157 ? 1.065 -4.252 10.194 1.00 95.12 157 THR A N 1
ATOM 1180 C CA . THR A 1 157 ? 1.657 -5.066 9.123 1.00 95.12 157 THR A CA 1
ATOM 1181 C C . THR A 1 157 ? 2.354 -4.122 8.162 1.00 95.12 157 THR A C 1
ATOM 1183 O O . THR A 1 157 ? 1.714 -3.221 7.626 1.00 95.12 157 THR A O 1
ATOM 1186 N N . ILE A 1 158 ? 3.661 -4.293 7.974 1.00 92.06 158 ILE A N 1
ATOM 1187 C CA . ILE A 1 158 ? 4.422 -3.525 6.983 1.00 92.06 158 ILE A CA 1
ATOM 1188 C C . ILE A 1 158 ? 4.269 -4.257 5.656 1.00 92.06 158 ILE A C 1
ATOM 1190 O O . ILE A 1 158 ? 4.609 -5.433 5.575 1.00 92.06 158 ILE A O 1
ATOM 1194 N N . ILE A 1 159 ? 3.732 -3.578 4.647 1.00 88.94 159 ILE A N 1
ATOM 1195 C CA . ILE A 1 159 ? 3.552 -4.141 3.309 1.00 88.94 159 ILE A CA 1
ATOM 1196 C C . ILE A 1 159 ? 4.427 -3.346 2.354 1.00 88.94 159 ILE A C 1
ATOM 1198 O O . ILE A 1 159 ? 4.160 -2.169 2.111 1.00 88.94 159 ILE A O 1
ATOM 1202 N N . ASP A 1 160 ? 5.452 -4.004 1.838 1.00 83.12 160 ASP A N 1
ATOM 1203 C CA . ASP A 1 160 ? 6.197 -3.548 0.676 1.00 83.12 160 ASP A CA 1
ATOM 1204 C C . ASP A 1 160 ? 5.610 -4.214 -0.571 1.00 83.12 160 ASP A C 1
ATOM 1206 O O . ASP A 1 160 ? 5.167 -5.355 -0.499 1.00 83.12 160 ASP A O 1
ATOM 1210 N N . VAL A 1 161 ? 5.553 -3.515 -1.699 1.00 73.56 161 VAL A N 1
ATOM 1211 C CA . VAL A 1 161 ? 4.999 -4.083 -2.946 1.00 73.56 161 VAL A CA 1
ATOM 1212 C C . VAL A 1 161 ? 6.089 -4.516 -3.918 1.00 73.56 161 VAL A C 1
ATOM 1214 O O . VAL A 1 161 ? 5.763 -5.102 -4.940 1.00 73.56 161 VAL A O 1
ATOM 1217 N N . GLY A 1 162 ? 7.366 -4.309 -3.572 1.00 60.78 162 GLY A N 1
ATOM 1218 C CA . GLY A 1 162 ? 8.485 -4.522 -4.481 1.00 60.78 162 GLY A CA 1
ATOM 1219 C C . GLY A 1 162 ? 8.453 -3.517 -5.634 1.00 60.78 162 GLY A C 1
ATOM 1220 O O . GLY A 1 162 ? 7.404 -3.213 -6.196 1.00 60.78 162 GLY A O 1
ATOM 1221 N N . TRP A 1 163 ? 9.602 -2.947 -5.972 1.00 54.97 163 TRP A N 1
ATOM 1222 C CA . TRP A 1 163 ? 9.788 -2.314 -7.274 1.00 54.97 163 TRP A CA 1
ATOM 1223 C C . TRP A 1 163 ? 10.781 -3.175 -8.038 1.00 54.97 163 TRP A C 1
ATOM 1225 O O . TRP A 1 163 ? 11.796 -3.596 -7.479 1.00 54.97 163 TRP A O 1
ATOM 1235 N N . CYS A 1 164 ? 10.443 -3.459 -9.292 1.00 45.44 164 CYS A N 1
ATOM 1236 C CA . CYS A 1 164 ? 11.252 -4.276 -10.184 1.00 45.44 164 CYS A CA 1
ATOM 1237 C C . CYS A 1 164 ? 12.630 -3.622 -10.341 1.00 45.44 164 CYS A C 1
ATOM 1239 O O . CYS A 1 164 ? 12.724 -2.394 -10.425 1.00 45.44 164 CYS A O 1
ATOM 1241 N N . ASP A 1 165 ? 13.687 -4.430 -10.338 1.00 44.66 165 ASP A N 1
ATOM 1242 C CA . ASP A 1 165 ? 15.079 -3.982 -10.325 1.00 44.66 165 ASP A CA 1
ATOM 1243 C C . ASP A 1 165 ? 15.969 -4.901 -11.203 1.00 44.66 165 ASP A C 1
ATOM 1245 O O . ASP A 1 165 ? 15.572 -6.009 -11.554 1.00 44.66 165 ASP A O 1
ATOM 1249 N N . GLY A 1 166 ? 17.094 -4.365 -11.689 1.00 46.97 166 GLY A N 1
ATOM 1250 C CA . GLY A 1 166 ? 17.815 -4.674 -12.940 1.00 46.97 166 GLY A CA 1
ATOM 1251 C C . GLY A 1 166 ? 18.059 -6.111 -13.359 1.00 46.97 166 GLY A C 1
ATOM 1252 O O . GLY A 1 166 ? 17.162 -6.821 -13.784 1.00 46.97 166 GLY A O 1
ATOM 1253 N N . ASN A 1 167 ? 19.333 -6.501 -13.417 1.00 51.00 167 ASN A N 1
ATOM 1254 C CA . ASN A 1 167 ? 19.729 -7.809 -13.947 1.00 51.00 167 ASN A CA 1
ATOM 1255 C C . ASN A 1 167 ? 19.483 -8.946 -12.942 1.00 51.00 167 ASN A C 1
ATOM 1257 O O . ASN A 1 167 ? 19.626 -10.110 -13.307 1.00 51.00 167 ASN A O 1
ATOM 1261 N N . MET A 1 168 ? 19.140 -8.622 -11.692 1.00 57.19 168 MET A N 1
ATOM 1262 C CA . MET A 1 168 ? 18.844 -9.595 -10.646 1.00 57.19 168 MET A CA 1
ATOM 1263 C C . MET A 1 168 ? 17.358 -9.971 -10.685 1.00 57.19 168 MET A C 1
ATOM 1265 O O . MET A 1 168 ? 16.518 -9.089 -10.848 1.00 57.19 168 MET A O 1
ATOM 1269 N N . PRO A 1 169 ? 16.998 -11.256 -10.524 1.00 65.25 169 PRO A N 1
ATOM 1270 C CA . PRO A 1 169 ? 15.604 -11.644 -10.362 1.00 65.25 169 PRO A CA 1
ATOM 1271 C C . PRO A 1 169 ? 15.012 -10.973 -9.123 1.00 65.25 169 PRO A C 1
ATOM 1273 O O . PRO A 1 169 ? 15.467 -11.207 -8.001 1.00 65.25 169 PRO A O 1
ATOM 1276 N N . THR A 1 170 ? 14.001 -10.135 -9.326 1.00 65.75 170 THR A N 1
ATOM 1277 C CA . THR A 1 170 ? 13.392 -9.324 -8.274 1.00 65.75 170 THR A CA 1
ATOM 1278 C C . THR A 1 170 ? 11.899 -9.504 -8.230 1.00 65.75 170 THR A C 1
ATOM 1280 O O . THR A 1 170 ? 11.259 -9.970 -9.173 1.00 65.75 170 THR A O 1
ATOM 1283 N N . HIS A 1 171 ? 11.339 -9.190 -7.075 1.00 72.56 171 HIS A N 1
ATOM 1284 C CA . HIS A 1 171 ? 9.915 -9.301 -6.860 1.00 72.56 171 HIS A CA 1
ATOM 1285 C C . HIS A 1 171 ? 9.143 -8.284 -7.700 1.00 72.56 171 HIS A C 1
ATOM 1287 O O . HIS A 1 171 ? 9.312 -7.077 -7.541 1.00 72.56 171 HIS A O 1
ATOM 1293 N N . ALA A 1 172 ? 8.259 -8.794 -8.551 1.00 72.12 172 ALA A N 1
ATOM 1294 C CA . ALA A 1 172 ? 7.377 -8.010 -9.399 1.00 72.12 172 ALA A CA 1
ATOM 1295 C C . ALA A 1 172 ? 5.914 -8.280 -9.036 1.00 72.12 172 ALA A C 1
ATOM 1297 O O . ALA A 1 172 ? 5.549 -9.370 -8.570 1.00 72.12 172 ALA A O 1
ATOM 1298 N N . VAL A 1 173 ? 5.068 -7.278 -9.253 1.00 77.12 173 VAL A N 1
ATOM 1299 C CA . VAL A 1 173 ? 3.623 -7.377 -9.061 1.00 77.12 173 VAL A CA 1
ATOM 1300 C C . VAL A 1 173 ? 2.903 -6.430 -10.011 1.00 77.12 173 VAL A C 1
ATOM 1302 O O . VAL A 1 173 ? 3.321 -5.292 -10.208 1.00 77.12 173 VAL A O 1
ATOM 1305 N N . ASP A 1 174 ? 1.813 -6.908 -10.604 1.00 77.75 174 ASP A N 1
ATOM 1306 C CA . ASP A 1 174 ? 0.910 -6.072 -11.391 1.00 77.75 174 ASP A CA 1
ATOM 1307 C C . ASP A 1 174 ? 0.070 -5.179 -10.459 1.00 77.75 174 ASP A C 1
ATOM 1309 O O . ASP A 1 174 ? -0.369 -5.605 -9.387 1.00 77.75 174 ASP A O 1
ATOM 1313 N N . TYR A 1 175 ? -0.204 -3.935 -10.853 1.00 73.25 175 TYR A N 1
ATOM 1314 C CA . TYR A 1 175 ? -0.892 -2.966 -9.988 1.00 73.25 175 TYR A CA 1
ATOM 1315 C C . TYR A 1 175 ? -2.240 -3.476 -9.447 1.00 73.25 175 TYR A C 1
ATOM 1317 O O . TYR A 1 175 ? -2.452 -3.460 -8.233 1.00 73.25 175 TYR A O 1
ATOM 1325 N N . PRO A 1 176 ? -3.170 -3.971 -10.286 1.00 78.38 176 PRO A N 1
ATOM 1326 C CA . PRO A 1 176 ? -4.403 -4.599 -9.820 1.00 78.38 176 PRO A CA 1
ATOM 1327 C C . PRO A 1 176 ? -4.201 -5.729 -8.802 1.00 78.38 176 PRO A C 1
ATOM 1329 O O . PRO A 1 176 ? -5.056 -5.916 -7.930 1.00 78.38 176 PRO A O 1
ATOM 1332 N N . ASP A 1 177 ? -3.101 -6.477 -8.893 1.00 83.31 177 ASP A N 1
ATOM 1333 C CA . ASP A 1 177 ? -2.795 -7.580 -7.983 1.00 83.31 177 ASP A CA 1
ATOM 1334 C C . ASP A 1 177 ? -2.338 -7.099 -6.607 1.00 83.31 177 ASP A C 1
ATOM 1336 O O . ASP A 1 177 ? -2.694 -7.739 -5.615 1.00 83.31 177 ASP A O 1
ATOM 1340 N N . ILE A 1 178 ? -1.698 -5.926 -6.508 1.00 82.81 178 ILE A N 1
ATOM 1341 C CA . ILE A 1 178 ? -1.369 -5.279 -5.224 1.00 82.81 178 ILE A CA 1
ATOM 1342 C C . ILE A 1 178 ? -2.619 -5.175 -4.345 1.00 82.81 178 ILE A C 1
ATOM 1344 O O . ILE A 1 178 ? -2.620 -5.590 -3.184 1.00 82.81 178 ILE A O 1
ATOM 1348 N N . GLY A 1 179 ? -3.722 -4.665 -4.902 1.00 83.56 179 GLY A N 1
ATOM 1349 C CA . GLY A 1 179 ? -4.981 -4.528 -4.171 1.00 83.56 179 GLY A CA 1
ATOM 1350 C C . GLY A 1 179 ? -5.544 -5.879 -3.713 1.00 83.56 179 GLY A C 1
ATOM 1351 O O . GLY A 1 179 ? -6.015 -6.005 -2.578 1.00 83.56 179 GLY A O 1
ATOM 1352 N N . LYS A 1 180 ? -5.484 -6.904 -4.575 1.00 87.12 180 LYS A N 1
ATOM 1353 C CA . LYS A 1 180 ? -5.966 -8.259 -4.256 1.00 87.12 180 LYS A CA 1
ATOM 1354 C C . LYS A 1 180 ? -5.124 -8.903 -3.147 1.00 87.12 180 LYS A C 1
ATOM 1356 O O . LYS A 1 180 ? -5.691 -9.493 -2.226 1.00 87.12 180 LYS A O 1
ATOM 1361 N N . LEU A 1 181 ? -3.798 -8.765 -3.211 1.00 88.50 181 LEU A N 1
ATOM 1362 C CA . LEU A 1 181 ? -2.865 -9.271 -2.205 1.00 88.50 181 LEU A CA 1
ATOM 1363 C C . LEU A 1 181 ? -3.053 -8.559 -0.869 1.00 88.50 181 LEU A C 1
ATOM 1365 O O . LEU A 1 181 ? -3.218 -9.225 0.150 1.00 88.50 181 LEU A O 1
ATOM 1369 N N . ILE A 1 182 ? -3.126 -7.225 -0.859 1.00 89.25 182 ILE A N 1
ATOM 1370 C CA . ILE A 1 182 ? -3.357 -6.447 0.368 1.00 89.25 182 ILE A CA 1
ATOM 1371 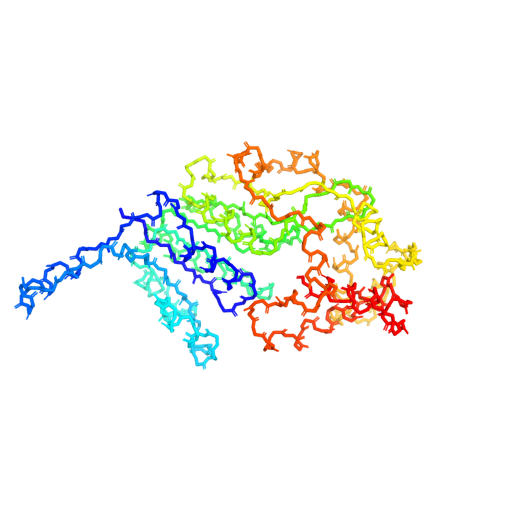C C . ILE A 1 182 ? -4.664 -6.872 1.040 1.00 89.25 182 ILE A C 1
ATOM 1373 O O . ILE A 1 182 ? -4.686 -7.087 2.251 1.00 89.25 182 ILE A O 1
ATOM 1377 N N . ALA A 1 183 ? -5.737 -7.078 0.272 1.00 87.69 183 ALA A N 1
ATOM 1378 C CA . ALA A 1 183 ? -7.012 -7.528 0.823 1.00 87.69 183 ALA A CA 1
ATOM 1379 C C . ALA A 1 183 ? -6.943 -8.918 1.487 1.00 87.69 183 ALA A C 1
ATOM 1381 O O . ALA A 1 183 ? -7.712 -9.175 2.414 1.00 87.69 183 ALA A O 1
ATOM 1382 N N . ARG A 1 184 ? -6.032 -9.802 1.050 1.00 89.56 184 ARG A N 1
ATOM 1383 C CA . ARG A 1 184 ? -5.732 -11.073 1.734 1.00 89.56 184 ARG A CA 1
ATOM 1384 C C . ARG A 1 184 ? -4.839 -10.846 2.960 1.00 89.56 184 ARG A C 1
ATOM 1386 O O . ARG A 1 184 ? -5.167 -11.318 4.045 1.00 89.56 184 ARG A O 1
ATOM 1393 N N . ILE A 1 185 ? -3.770 -10.062 2.808 1.00 91.56 185 ILE A N 1
ATOM 1394 C CA . ILE A 1 185 ? -2.758 -9.799 3.842 1.00 91.56 185 ILE A CA 1
ATOM 1395 C C . ILE A 1 185 ? -3.362 -9.204 5.108 1.00 91.56 185 ILE A C 1
ATOM 1397 O O . ILE A 1 185 ? -3.054 -9.670 6.203 1.00 91.56 185 ILE A O 1
ATOM 1401 N N . ILE A 1 186 ? -4.219 -8.189 4.998 1.00 89.50 186 ILE A N 1
ATOM 1402 C CA . ILE A 1 186 ? -4.672 -7.441 6.182 1.00 89.50 186 ILE A CA 1
ATOM 1403 C C . ILE A 1 186 ? -5.637 -8.223 7.079 1.00 89.50 186 ILE A C 1
ATOM 1405 O O . ILE A 1 186 ? -5.797 -7.870 8.247 1.00 89.50 186 ILE A O 1
ATOM 1409 N N . VAL A 1 187 ? -6.270 -9.272 6.549 1.00 87.19 187 VAL A N 1
ATOM 1410 C CA . VAL A 1 187 ? -7.179 -10.150 7.302 1.00 87.19 187 VAL A CA 1
ATOM 1411 C C . VAL A 1 187 ? -6.519 -11.456 7.740 1.00 87.19 187 VAL A C 1
ATOM 1413 O O . VAL A 1 187 ? -7.099 -12.190 8.537 1.00 87.19 187 VAL A O 1
ATOM 1416 N N . ASP A 1 188 ? -5.311 -11.746 7.261 1.00 90.50 188 ASP A N 1
ATOM 1417 C CA . ASP A 1 188 ? -4.556 -12.927 7.660 1.00 90.50 188 ASP A CA 1
ATOM 1418 C C . ASP A 1 188 ? -3.946 -12.713 9.063 1.00 90.50 188 ASP A C 1
ATOM 1420 O O . ASP A 1 188 ? -3.250 -11.719 9.297 1.00 90.50 188 ASP A O 1
ATOM 1424 N N . PRO A 1 189 ? -4.205 -13.584 10.054 1.00 91.62 189 PRO A N 1
ATOM 1425 C CA . PRO A 1 189 ? -3.564 -13.481 11.363 1.00 91.62 189 PRO A CA 1
ATOM 1426 C C . PRO A 1 189 ? -2.047 -13.729 11.317 1.00 91.62 189 PRO A C 1
ATOM 1428 O O . PRO A 1 189 ? -1.333 -13.191 12.161 1.00 91.62 189 PRO A O 1
ATOM 1431 N N . ARG A 1 190 ? -1.535 -14.476 10.326 1.00 94.69 190 ARG A N 1
ATOM 1432 C CA . ARG A 1 190 ? -0.097 -14.763 10.157 1.00 94.69 190 ARG A CA 1
ATOM 1433 C C . ARG A 1 190 ? 0.728 -13.506 9.871 1.00 94.69 190 ARG A C 1
ATOM 1435 O O . ARG A 1 190 ? 1.929 -13.508 10.105 1.00 94.69 190 ARG A O 1
ATOM 1442 N N . THR A 1 191 ? 0.097 -12.435 9.387 1.00 94.88 191 THR A N 1
ATOM 1443 C CA . THR A 1 191 ? 0.769 -11.193 8.969 1.00 94.88 191 THR A CA 1
ATOM 1444 C C . THR A 1 191 ? 0.792 -10.121 10.066 1.00 94.88 191 THR A C 1
ATOM 1446 O O . THR A 1 191 ? 1.325 -9.027 9.859 1.00 94.88 191 THR A O 1
ATOM 1449 N N . ILE A 1 192 ? 0.220 -10.400 11.246 1.00 94.12 192 ILE A N 1
ATOM 1450 C CA . ILE A 1 192 ? 0.252 -9.478 12.389 1.00 94.12 192 ILE A CA 1
ATOM 1451 C C . ILE A 1 192 ? 1.693 -9.300 12.866 1.00 94.12 192 ILE A C 1
ATOM 1453 O O . ILE A 1 192 ? 2.382 -10.266 13.179 1.00 94.12 192 ILE A O 1
ATOM 1457 N N . SER A 1 193 ? 2.115 -8.045 12.981 1.00 92.75 193 SER A N 1
ATOM 1458 C CA . SER A 1 193 ? 3.459 -7.612 13.372 1.00 92.75 193 SER A CA 1
ATOM 1459 C C . SER A 1 193 ? 4.566 -8.140 12.457 1.00 92.75 193 SER A C 1
ATOM 1461 O O . SER A 1 193 ? 5.717 -8.219 12.879 1.00 92.75 193 SER A O 1
ATOM 1463 N N . GLN A 1 194 ? 4.223 -8.469 11.207 1.00 93.75 194 GLN A N 1
ATOM 1464 C CA . GLN A 1 194 ? 5.164 -8.935 10.193 1.00 93.75 194 GLN A CA 1
ATOM 1465 C C . GLN A 1 194 ? 5.435 -7.879 9.122 1.00 93.75 194 GLN A C 1
ATOM 1467 O O . GLN A 1 194 ? 4.665 -6.930 8.926 1.00 93.75 194 GLN A O 1
ATOM 1472 N N . LYS A 1 195 ? 6.548 -8.082 8.417 1.00 90.94 195 LYS A N 1
ATOM 1473 C CA . LYS A 1 195 ? 6.892 -7.386 7.180 1.00 90.94 195 LYS A CA 1
ATOM 1474 C C . LYS A 1 195 ? 6.613 -8.322 6.013 1.00 90.94 195 LYS A C 1
ATOM 1476 O O . LYS A 1 195 ? 7.068 -9.460 6.042 1.00 90.94 195 LYS A O 1
ATOM 1481 N N . ILE A 1 196 ? 5.845 -7.874 5.032 1.00 90.12 196 ILE A N 1
ATOM 1482 C CA . ILE A 1 196 ? 5.392 -8.689 3.906 1.00 90.12 196 ILE A CA 1
ATOM 1483 C C . ILE A 1 196 ? 5.789 -7.997 2.612 1.00 90.12 196 ILE A C 1
ATOM 1485 O O . ILE A 1 196 ? 5.522 -6.805 2.459 1.00 90.12 196 ILE A O 1
ATOM 1489 N N . THR A 1 197 ? 6.366 -8.747 1.683 1.00 86.62 197 THR A N 1
ATOM 1490 C CA . THR A 1 197 ? 6.520 -8.318 0.293 1.00 86.62 197 THR A CA 1
ATOM 1491 C C . THR A 1 197 ? 5.332 -8.859 -0.497 1.00 86.62 197 THR A C 1
ATOM 1493 O O . THR A 1 197 ? 5.181 -10.068 -0.676 1.00 86.62 197 THR A O 1
ATOM 1496 N N . ALA A 1 198 ? 4.443 -7.961 -0.917 1.00 85.88 198 ALA A N 1
ATOM 1497 C CA . ALA A 1 198 ? 3.249 -8.229 -1.710 1.00 85.88 198 ALA A CA 1
ATOM 1498 C C . ALA A 1 198 ? 3.605 -8.414 -3.192 1.00 85.88 198 ALA A C 1
ATOM 1500 O O . ALA A 1 198 ? 3.138 -7.670 -4.048 1.00 85.88 198 ALA A O 1
ATOM 1501 N N . SER A 1 199 ? 4.440 -9.411 -3.465 1.00 80.94 199 SER A N 1
ATOM 1502 C CA . SER A 1 199 ? 4.874 -9.793 -4.801 1.00 80.94 199 SER A CA 1
ATOM 1503 C C . SER A 1 199 ? 4.074 -10.960 -5.358 1.00 80.94 199 SER A C 1
ATOM 1505 O O . SER A 1 199 ? 3.486 -11.749 -4.613 1.00 80.94 199 SER A O 1
ATOM 1507 N N . SER A 1 200 ? 4.039 -11.063 -6.683 1.00 76.06 200 SER A N 1
ATOM 1508 C CA . SER A 1 200 ? 3.279 -12.094 -7.389 1.00 76.06 200 SER A CA 1
ATOM 1509 C C . SER A 1 200 ? 4.081 -12.815 -8.475 1.00 76.06 200 SER A C 1
ATOM 1511 O O . SER A 1 200 ? 3.594 -13.788 -9.051 1.00 76.06 200 SER A O 1
ATOM 1513 N N . ALA A 1 201 ? 5.298 -12.344 -8.744 1.00 76.50 201 ALA A N 1
ATOM 1514 C CA . ALA A 1 201 ? 6.290 -12.975 -9.596 1.00 76.50 201 ALA A CA 1
ATOM 1515 C C . ALA A 1 201 ? 7.709 -12.611 -9.124 1.00 76.50 201 ALA A C 1
ATOM 1517 O O . ALA A 1 201 ? 7.899 -11.670 -8.347 1.00 76.50 201 ALA A O 1
ATOM 1518 N N . THR A 1 202 ? 8.700 -13.342 -9.631 1.00 77.56 202 THR A N 1
ATOM 1519 C CA . THR A 1 202 ? 10.122 -13.006 -9.506 1.00 77.56 202 THR A CA 1
ATOM 1520 C C . THR A 1 202 ? 10.721 -12.984 -10.907 1.00 77.56 202 THR A C 1
ATOM 1522 O O . THR A 1 202 ? 10.647 -13.994 -11.602 1.00 77.56 202 THR A O 1
ATOM 1525 N N . MET A 1 203 ? 11.267 -11.846 -11.333 1.00 72.75 203 MET A N 1
ATOM 1526 C CA . MET A 1 203 ? 11.884 -11.667 -12.652 1.00 72.75 203 MET A CA 1
ATOM 1527 C C . MET A 1 203 ? 12.886 -10.513 -12.646 1.00 72.75 203 MET A C 1
ATOM 1529 O O . MET A 1 203 ? 12.780 -9.591 -11.845 1.00 72.75 203 MET A O 1
ATOM 1533 N N . SER A 1 204 ? 13.855 -10.559 -13.546 1.00 71.50 204 SER A N 1
ATOM 1534 C CA . SER A 1 204 ? 14.797 -9.473 -13.816 1.00 71.50 204 SER A CA 1
ATOM 1535 C C . SER A 1 204 ? 14.257 -8.533 -14.898 1.00 71.50 204 SER A C 1
ATOM 1537 O O . SER A 1 204 ? 13.472 -8.936 -15.761 1.00 71.50 204 SER A O 1
ATOM 1539 N N . PHE A 1 205 ? 14.740 -7.291 -14.940 1.00 66.94 205 PHE A N 1
ATOM 1540 C CA . PHE A 1 205 ? 14.506 -6.410 -16.085 1.00 66.94 205 PHE A CA 1
ATOM 1541 C C . PHE A 1 205 ? 15.008 -7.015 -17.390 1.00 66.94 205 PHE A C 1
ATOM 1543 O O . PHE A 1 205 ? 14.398 -6.763 -18.416 1.00 66.94 205 PHE A O 1
ATOM 1550 N N . ASN A 1 206 ? 16.085 -7.804 -17.397 1.00 69.06 206 ASN A N 1
ATOM 1551 C CA . ASN A 1 206 ? 16.533 -8.446 -18.636 1.00 69.06 206 ASN A CA 1
ATOM 1552 C C . ASN A 1 206 ? 15.489 -9.415 -19.186 1.00 69.06 206 ASN A C 1
ATOM 1554 O O . ASN A 1 206 ? 15.252 -9.418 -20.390 1.00 69.06 206 ASN A O 1
ATOM 1558 N N . GLU A 1 207 ? 14.839 -10.188 -18.317 1.00 75.69 207 GLU A N 1
ATOM 1559 C CA . GLU A 1 207 ? 13.725 -11.056 -18.706 1.00 75.69 207 GLU A CA 1
ATOM 1560 C C . GLU A 1 207 ? 12.513 -10.231 -19.157 1.00 75.69 207 GLU A C 1
ATOM 1562 O O . GLU A 1 207 ? 11.923 -10.537 -20.191 1.00 75.69 207 GLU A O 1
ATOM 1567 N N . MET A 1 208 ? 12.185 -9.137 -18.456 1.00 74.38 208 MET A N 1
ATOM 1568 C CA . MET A 1 208 ? 11.126 -8.212 -18.882 1.00 74.38 208 MET A CA 1
ATOM 1569 C C . MET A 1 208 ? 11.419 -7.575 -20.247 1.00 74.38 208 MET A C 1
ATOM 1571 O O . MET A 1 208 ? 10.535 -7.518 -21.097 1.00 74.38 208 MET A O 1
ATOM 1575 N N . PHE A 1 209 ? 12.651 -7.111 -20.475 1.00 68.50 209 PHE A N 1
ATOM 1576 C CA . PHE A 1 209 ? 13.093 -6.544 -21.746 1.00 68.50 209 PHE A CA 1
ATOM 1577 C C . PHE A 1 209 ? 13.048 -7.597 -22.845 1.00 68.50 209 PHE A C 1
ATOM 1579 O O . PHE A 1 209 ? 12.526 -7.300 -23.906 1.00 68.50 209 PHE A O 1
ATOM 1586 N N . ALA A 1 210 ? 13.519 -8.821 -22.598 1.00 77.69 210 ALA A N 1
ATOM 1587 C CA . ALA A 1 210 ? 13.452 -9.893 -23.587 1.00 77.69 210 ALA A CA 1
ATOM 1588 C C . ALA A 1 210 ? 12.001 -10.179 -24.011 1.00 77.69 210 ALA A C 1
ATOM 1590 O O . ALA A 1 210 ? 11.716 -10.258 -25.203 1.00 77.69 210 ALA A O 1
ATOM 1591 N N . ILE A 1 211 ? 11.071 -10.241 -23.050 1.00 79.81 211 ILE A N 1
ATOM 1592 C CA . ILE A 1 211 ? 9.631 -10.375 -23.324 1.00 79.81 211 ILE A CA 1
ATOM 1593 C C . ILE A 1 211 ? 9.108 -9.164 -24.108 1.00 79.81 211 ILE A C 1
ATOM 1595 O O . ILE A 1 211 ? 8.342 -9.319 -25.056 1.00 79.81 211 ILE A O 1
ATOM 1599 N N . ALA A 1 212 ? 9.506 -7.952 -23.726 1.00 72.00 212 ALA A N 1
ATOM 1600 C CA . ALA A 1 212 ? 9.077 -6.732 -24.395 1.00 72.00 212 ALA A CA 1
ATOM 1601 C C . ALA A 1 212 ? 9.569 -6.662 -25.850 1.00 72.00 212 ALA A C 1
ATOM 1603 O O . ALA A 1 212 ? 8.806 -6.290 -26.744 1.00 72.00 212 ALA A O 1
ATOM 1604 N N . GLU A 1 213 ? 10.819 -7.051 -26.095 1.00 76.25 213 GLU A N 1
ATOM 1605 C CA . GLU A 1 213 ? 11.438 -7.126 -27.419 1.00 76.25 213 GLU A CA 1
ATOM 1606 C C . GLU A 1 213 ? 10.757 -8.205 -28.277 1.00 76.25 213 GLU A C 1
ATOM 1608 O O . GLU A 1 213 ? 10.395 -7.946 -29.424 1.00 76.25 213 GLU A O 1
ATOM 1613 N N . GLU A 1 214 ? 10.476 -9.381 -27.706 1.00 86.19 214 GLU A N 1
ATOM 1614 C CA . GLU A 1 214 ? 9.748 -10.462 -28.382 1.00 86.19 214 GLU A CA 1
ATOM 1615 C C . GLU A 1 214 ? 8.326 -10.040 -28.784 1.00 86.19 214 GLU A C 1
ATOM 1617 O O . GLU A 1 214 ? 7.919 -10.224 -29.932 1.00 86.19 214 GLU A O 1
ATOM 1622 N N . LEU A 1 215 ? 7.568 -9.447 -27.857 1.00 81.62 215 LEU A N 1
ATOM 1623 C CA . LEU A 1 215 ? 6.166 -9.081 -28.082 1.00 81.62 215 LEU A CA 1
ATOM 1624 C C . LEU A 1 215 ? 5.995 -7.867 -29.003 1.00 81.62 215 LEU A C 1
ATOM 1626 O O . LEU A 1 215 ? 4.954 -7.732 -29.647 1.00 81.62 215 LEU A O 1
ATOM 1630 N N . SER A 1 216 ? 6.981 -6.971 -29.051 1.00 75.69 216 SER A N 1
ATOM 1631 C CA . SER A 1 216 ? 6.946 -5.783 -29.913 1.00 75.69 216 SER A CA 1
ATOM 1632 C C . SER A 1 216 ? 7.615 -5.991 -31.273 1.00 75.69 216 SER A C 1
ATOM 1634 O O . SER A 1 216 ? 7.273 -5.289 -32.223 1.00 75.69 216 SER A O 1
ATOM 1636 N N . GLY A 1 217 ? 8.558 -6.933 -31.377 1.00 80.00 217 GLY A N 1
ATOM 1637 C CA . GLY A 1 217 ? 9.434 -7.089 -32.538 1.00 80.00 217 GLY A CA 1
ATOM 1638 C C . GLY A 1 217 ? 10.508 -5.999 -32.665 1.00 80.00 217 GLY A C 1
ATOM 1639 O O . GLY A 1 217 ? 11.166 -5.920 -33.702 1.00 80.00 217 GLY A O 1
ATOM 1640 N N . GLU A 1 218 ? 10.684 -5.150 -31.649 1.00 75.00 218 GLU A N 1
ATOM 1641 C CA . GLU A 1 218 ? 11.660 -4.056 -31.613 1.00 75.00 218 GLU A CA 1
ATOM 1642 C C . GLU A 1 218 ? 12.753 -4.353 -30.567 1.00 75.00 218 GLU A C 1
ATOM 1644 O O . GLU A 1 218 ? 12.491 -5.006 -29.564 1.00 75.00 218 GLU A O 1
ATOM 1649 N N . THR A 1 219 ? 13.985 -3.879 -30.776 1.00 67.50 219 THR A N 1
ATOM 1650 C CA . THR A 1 219 ? 15.110 -4.068 -29.834 1.00 67.50 219 THR A CA 1
ATOM 1651 C C . THR A 1 219 ? 15.478 -2.766 -29.134 1.00 67.50 219 THR A C 1
ATOM 1653 O O . THR A 1 219 ? 15.463 -1.710 -29.770 1.00 67.50 219 THR A O 1
ATOM 1656 N N . VAL A 1 220 ? 15.897 -2.834 -27.869 1.00 57.75 220 VAL A N 1
ATOM 1657 C CA . VAL A 1 220 ? 16.265 -1.655 -27.067 1.00 57.75 220 VAL A CA 1
ATOM 1658 C C . VAL A 1 220 ? 17.753 -1.658 -26.728 1.00 57.75 220 VAL A C 1
ATOM 1660 O O . VAL A 1 220 ? 18.300 -2.637 -26.220 1.00 57.75 220 VAL A O 1
ATOM 1663 N N . VAL A 1 221 ? 18.417 -0.520 -26.944 1.00 54.72 221 VAL A N 1
ATOM 1664 C CA . VAL A 1 221 ? 19.789 -0.298 -26.470 1.00 54.72 221 VAL A CA 1
ATOM 1665 C C . VAL A 1 221 ? 19.758 0.041 -24.977 1.00 54.72 221 VAL A C 1
ATOM 1667 O O . VAL A 1 221 ? 19.147 1.023 -24.557 1.00 54.72 221 VAL A O 1
ATOM 1670 N N . ARG A 1 222 ? 20.433 -0.775 -24.162 1.00 59.59 222 ARG A N 1
ATOM 1671 C CA . ARG A 1 222 ? 20.536 -0.604 -22.703 1.00 59.59 222 ARG A CA 1
ATOM 1672 C C . ARG A 1 222 ? 21.735 0.304 -22.375 1.00 59.59 222 ARG A C 1
ATOM 1674 O O . ARG A 1 222 ? 22.811 0.098 -22.932 1.00 59.59 222 ARG A O 1
ATOM 1681 N N . LYS A 1 223 ? 21.580 1.291 -21.480 1.00 53.53 223 LYS A N 1
ATOM 1682 C CA . LYS A 1 223 ? 22.684 2.160 -21.013 1.00 53.53 223 LYS A CA 1
ATOM 1683 C C . LYS A 1 223 ? 23.204 1.738 -19.636 1.00 53.53 223 LYS A C 1
ATOM 1685 O O . LYS A 1 223 ? 22.423 1.507 -18.718 1.00 53.53 223 LYS A O 1
ATOM 1690 N N . GLU A 1 224 ? 24.526 1.709 -19.482 1.00 54.38 224 GLU A N 1
ATOM 1691 C CA . GLU A 1 224 ? 25.224 1.568 -18.195 1.00 54.38 224 GLU A CA 1
ATOM 1692 C C . GLU A 1 224 ? 25.582 2.958 -17.620 1.00 54.38 224 GLU A C 1
ATOM 1694 O O . GLU A 1 224 ? 25.741 3.909 -18.386 1.00 54.38 224 GLU A O 1
ATOM 1699 N N . GLY A 1 225 ? 25.728 3.101 -16.288 1.00 61.53 225 GLY A N 1
ATOM 1700 C CA . GLY A 1 225 ? 26.273 4.344 -15.696 1.00 61.53 225 GLY A CA 1
ATOM 1701 C C . GLY A 1 225 ? 25.649 4.891 -14.402 1.00 61.53 225 GLY A C 1
ATOM 1702 O O . GLY A 1 225 ? 25.934 6.037 -14.052 1.00 61.53 225 GLY A O 1
ATOM 1703 N N . LEU A 1 226 ? 24.837 4.122 -13.661 1.00 64.31 226 LEU A N 1
ATOM 1704 C CA . LEU A 1 226 ? 24.143 4.624 -12.457 1.00 64.31 226 LEU A CA 1
ATOM 1705 C C . LEU A 1 226 ? 25.062 5.291 -11.416 1.00 64.31 226 LEU A C 1
ATOM 1707 O O . LEU A 1 226 ? 24.685 6.300 -10.828 1.00 64.31 226 LEU A O 1
ATOM 1711 N N . GLN A 1 227 ? 26.273 4.770 -11.196 1.00 65.25 227 GLN A N 1
ATOM 1712 C CA . GLN A 1 227 ? 27.215 5.347 -10.225 1.00 65.25 227 GLN A CA 1
ATOM 1713 C C . GLN A 1 227 ? 27.675 6.759 -10.614 1.00 65.25 227 GLN A C 1
ATOM 1715 O O . GLN A 1 227 ? 27.738 7.639 -9.757 1.00 65.25 227 GLN A O 1
ATOM 1720 N N . SER A 1 228 ? 27.953 6.993 -11.902 1.00 70.69 228 SER A N 1
ATOM 1721 C CA . SER A 1 228 ? 28.317 8.327 -12.402 1.00 70.69 228 SER A CA 1
ATOM 1722 C C . SER A 1 228 ? 27.163 9.308 -12.217 1.00 70.69 228 SER A C 1
ATOM 1724 O O . SER A 1 228 ? 27.369 10.454 -11.840 1.00 70.69 228 SER A O 1
ATOM 1726 N N . MET A 1 229 ? 25.935 8.830 -12.406 1.00 71.62 229 MET A N 1
ATOM 1727 C CA . MET A 1 229 ? 24.733 9.641 -12.266 1.00 71.62 229 MET A CA 1
ATOM 1728 C C . MET A 1 229 ? 24.447 10.043 -10.813 1.00 71.62 229 MET A C 1
ATOM 1730 O O . MET A 1 229 ? 24.094 11.192 -10.554 1.00 71.62 229 MET A O 1
ATOM 1734 N N . ILE A 1 230 ? 24.642 9.131 -9.852 1.00 72.06 230 ILE A N 1
ATOM 1735 C CA . ILE A 1 230 ? 24.547 9.461 -8.419 1.00 72.06 230 ILE A CA 1
ATOM 1736 C C . ILE A 1 230 ? 25.562 10.556 -8.071 1.00 72.06 230 ILE A C 1
ATOM 1738 O O . ILE A 1 230 ? 25.199 11.540 -7.426 1.00 72.06 230 ILE A O 1
ATOM 1742 N N . ALA A 1 231 ? 26.803 10.427 -8.556 1.00 80.19 231 ALA A N 1
ATOM 1743 C CA . ALA A 1 231 ? 27.849 11.424 -8.340 1.00 80.19 231 ALA A CA 1
ATOM 1744 C C . ALA A 1 231 ? 27.492 12.794 -8.951 1.00 80.19 231 ALA A C 1
ATOM 1746 O O . ALA A 1 231 ? 27.731 13.832 -8.327 1.00 80.19 231 ALA A O 1
ATOM 1747 N N . ASP A 1 232 ? 26.863 12.813 -10.129 1.00 82.12 232 ASP A N 1
ATOM 1748 C CA . ASP A 1 232 ? 26.396 14.046 -10.769 1.00 82.12 232 ASP A CA 1
ATOM 1749 C C . ASP A 1 232 ? 25.290 14.733 -9.959 1.00 82.12 232 ASP A C 1
ATOM 1751 O O . ASP A 1 232 ? 25.322 15.956 -9.774 1.00 82.12 232 ASP A O 1
ATOM 1755 N N . PHE A 1 233 ? 24.325 13.973 -9.430 1.00 80.00 233 PHE A N 1
ATOM 1756 C CA . PHE A 1 233 ? 23.303 14.541 -8.552 1.00 80.00 233 PHE A CA 1
ATOM 1757 C C . PHE A 1 233 ? 23.889 15.035 -7.227 1.00 80.00 233 PHE A C 1
ATOM 1759 O O . PHE A 1 233 ? 23.488 16.099 -6.747 1.00 80.00 233 PHE A O 1
ATOM 1766 N N . ASP A 1 234 ? 24.873 14.333 -6.663 1.00 83.38 234 ASP A N 1
ATOM 1767 C CA . ASP A 1 234 ? 25.604 14.800 -5.484 1.00 83.38 234 ASP A CA 1
ATOM 1768 C C . ASP A 1 234 ? 26.294 16.142 -5.737 1.00 83.38 234 ASP A C 1
ATOM 1770 O O . ASP A 1 234 ? 26.156 17.074 -4.940 1.00 83.38 234 ASP A O 1
ATOM 1774 N N . ALA A 1 235 ? 26.964 16.297 -6.879 1.00 87.62 235 ALA A N 1
ATOM 1775 C CA . ALA A 1 235 ? 27.593 17.558 -7.256 1.00 87.62 235 ALA A CA 1
ATOM 1776 C C . ALA A 1 235 ? 26.568 18.698 -7.431 1.00 87.62 235 ALA A C 1
ATOM 1778 O O . ALA A 1 235 ? 26.854 19.854 -7.101 1.00 87.62 235 ALA A O 1
ATOM 1779 N N . GLN A 1 236 ? 25.364 18.399 -7.931 1.00 85.25 236 GLN A N 1
ATOM 1780 C CA . GLN A 1 236 ? 24.274 19.376 -8.044 1.00 85.25 236 GLN A CA 1
ATOM 1781 C C . GLN A 1 236 ? 23.733 19.791 -6.669 1.00 85.25 236 GLN A C 1
ATOM 1783 O O . GLN A 1 236 ? 23.531 20.983 -6.427 1.00 85.25 236 GLN A O 1
ATOM 1788 N N . LEU A 1 237 ? 23.551 18.838 -5.752 1.00 84.62 237 LEU A N 1
ATOM 1789 C CA . LEU A 1 237 ? 23.058 19.095 -4.396 1.00 84.62 237 LEU A CA 1
ATOM 1790 C C . LEU A 1 237 ? 24.088 19.805 -3.515 1.0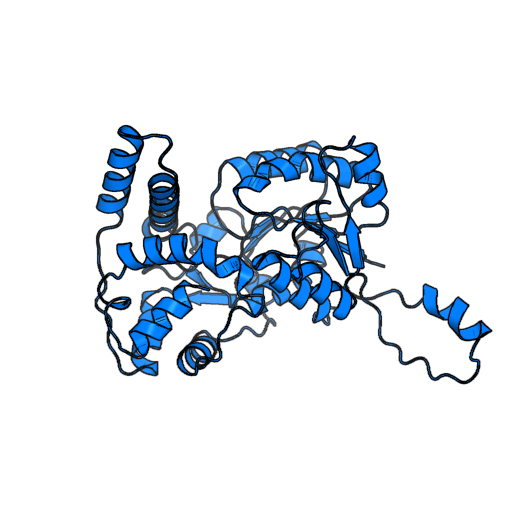0 84.62 237 LEU A C 1
ATOM 1792 O O . LEU A 1 237 ? 23.706 20.616 -2.677 1.00 84.62 237 LEU A O 1
ATOM 1796 N N . GLN A 1 238 ? 25.387 19.584 -3.730 1.00 89.88 238 GLN A N 1
ATOM 1797 C CA . GLN A 1 238 ? 26.435 20.375 -3.075 1.00 89.88 238 GLN A CA 1
ATOM 1798 C C . GLN A 1 238 ? 26.356 21.859 -3.459 1.00 89.88 238 GLN A C 1
ATOM 1800 O O . GLN A 1 238 ? 26.557 22.728 -2.613 1.00 89.88 238 GLN A O 1
ATOM 1805 N N . LYS A 1 239 ? 26.036 22.159 -4.725 1.00 91.06 239 LYS A N 1
ATOM 1806 C CA . LYS A 1 239 ? 25.874 23.538 -5.218 1.00 91.06 239 LYS A CA 1
ATOM 1807 C C . LYS A 1 239 ? 24.555 24.162 -4.769 1.00 91.06 239 LYS A C 1
ATOM 1809 O O . LYS A 1 239 ? 24.512 25.352 -4.471 1.00 91.06 239 LYS A O 1
ATOM 1814 N N . ASN A 1 240 ? 23.482 23.374 -4.737 1.00 87.62 240 ASN A N 1
ATOM 1815 C CA . ASN A 1 240 ? 22.172 23.808 -4.271 1.00 87.62 240 ASN A CA 1
ATOM 1816 C C . ASN A 1 240 ? 21.479 22.689 -3.472 1.00 87.62 240 ASN A C 1
ATOM 1818 O O . ASN A 1 240 ? 20.753 21.878 -4.055 1.00 87.62 240 ASN A O 1
ATOM 1822 N N . PRO A 1 241 ? 21.615 22.688 -2.133 1.00 86.44 241 PRO A N 1
ATOM 1823 C CA . PRO A 1 241 ? 21.009 21.665 -1.278 1.00 86.44 241 PRO A CA 1
ATOM 1824 C C . PRO A 1 241 ? 19.477 21.622 -1.324 1.00 86.44 241 PRO A C 1
ATOM 1826 O O . PRO A 1 241 ? 18.875 20.642 -0.894 1.00 86.44 241 PRO A O 1
ATOM 1829 N N . GLN A 1 242 ? 18.829 22.679 -1.824 1.00 84.19 242 GLN A N 1
ATOM 1830 C CA . GLN A 1 242 ? 17.372 22.768 -1.937 1.00 84.19 242 GLN A CA 1
ATOM 1831 C C . GLN A 1 242 ? 16.862 22.376 -3.331 1.00 84.19 242 GLN A C 1
ATOM 1833 O O . GLN A 1 242 ? 15.674 22.530 -3.618 1.00 84.19 242 GLN A O 1
ATOM 1838 N N . TYR A 1 243 ? 17.731 21.878 -4.219 1.00 78.81 243 TYR A N 1
ATOM 1839 C CA . TYR A 1 243 ? 17.327 21.507 -5.568 1.00 78.81 243 TYR A CA 1
ATOM 1840 C C . TYR A 1 243 ? 16.522 20.201 -5.572 1.00 78.81 243 TYR A C 1
ATOM 1842 O O . TYR A 1 243 ? 17.064 19.101 -5.680 1.00 78.81 243 TYR A O 1
ATOM 1850 N N . ALA A 1 244 ? 15.200 20.338 -5.464 1.00 63.25 244 ALA A N 1
ATOM 1851 C CA . ALA A 1 244 ? 14.277 19.217 -5.310 1.00 63.25 244 ALA A CA 1
ATOM 1852 C C . ALA A 1 244 ? 14.398 18.159 -6.420 1.00 63.25 244 ALA A C 1
ATOM 1854 O O . ALA A 1 244 ? 14.331 16.971 -6.122 1.00 63.25 244 ALA A O 1
ATOM 1855 N N . LEU A 1 245 ? 14.625 18.565 -7.676 1.00 64.44 245 LEU A N 1
ATOM 1856 C CA . LEU A 1 245 ? 14.770 17.613 -8.784 1.00 64.44 245 LEU A CA 1
ATOM 1857 C C . LEU A 1 245 ? 16.034 16.759 -8.652 1.00 64.44 245 LEU A C 1
ATOM 1859 O O . LEU A 1 245 ? 15.947 15.548 -8.817 1.00 64.44 245 LEU A O 1
ATOM 1863 N N . ALA A 1 246 ? 17.181 17.345 -8.290 1.00 67.69 246 ALA A N 1
ATOM 1864 C CA . ALA A 1 246 ? 18.392 16.561 -8.037 1.00 67.69 246 ALA A CA 1
ATOM 1865 C C . ALA A 1 246 ? 18.244 15.657 -6.805 1.00 67.69 246 ALA A C 1
ATOM 1867 O O . ALA A 1 246 ? 18.750 14.542 -6.807 1.00 67.69 246 ALA A O 1
ATOM 1868 N N . ALA A 1 247 ? 17.510 16.097 -5.777 1.00 62.38 247 ALA A N 1
ATOM 1869 C CA . ALA A 1 247 ? 17.235 15.276 -4.597 1.00 62.38 247 ALA A CA 1
ATOM 1870 C C . ALA A 1 247 ? 16.374 14.048 -4.935 1.00 62.38 247 ALA A C 1
ATOM 1872 O O . ALA A 1 247 ? 16.657 12.951 -4.459 1.00 62.38 247 ALA A O 1
ATOM 1873 N N . ILE A 1 248 ? 15.350 14.225 -5.776 1.00 59.78 248 ILE A N 1
ATOM 1874 C CA . ILE A 1 248 ? 14.506 13.131 -6.274 1.00 59.78 248 ILE A CA 1
ATOM 1875 C C . ILE A 1 248 ? 15.319 12.208 -7.187 1.00 59.78 248 ILE A C 1
ATOM 1877 O O . ILE A 1 248 ? 15.310 11.000 -6.978 1.00 59.78 248 ILE A O 1
ATOM 1881 N N . GLY A 1 249 ? 16.060 12.770 -8.149 1.00 64.25 249 GLY A N 1
ATOM 1882 C CA . GLY A 1 249 ? 16.906 12.009 -9.070 1.00 64.25 249 GLY A CA 1
ATOM 1883 C C . GLY A 1 249 ? 17.940 11.157 -8.337 1.00 64.25 249 GLY A C 1
ATOM 1884 O O . GLY A 1 249 ? 18.024 9.957 -8.583 1.00 64.25 249 GLY A O 1
ATOM 1885 N N . LYS A 1 250 ? 18.641 11.739 -7.354 1.00 67.69 250 LYS A N 1
ATOM 1886 C CA . LYS A 1 250 ? 19.575 11.016 -6.487 1.00 67.69 250 LYS A CA 1
ATOM 1887 C C . LYS A 1 250 ? 18.887 9.884 -5.729 1.00 67.69 250 LYS A C 1
ATOM 1889 O O . LYS A 1 250 ? 19.376 8.762 -5.766 1.00 67.69 250 LYS A O 1
ATOM 1894 N N . PHE A 1 251 ? 17.758 10.165 -5.071 1.00 61.62 251 PHE A N 1
ATOM 1895 C CA . PHE A 1 251 ? 17.004 9.156 -4.323 1.00 61.62 251 PHE A CA 1
ATOM 1896 C C . PHE A 1 251 ? 16.610 7.974 -5.214 1.00 61.62 251 PHE A C 1
ATOM 1898 O O . PHE A 1 251 ? 16.805 6.827 -4.820 1.00 61.62 251 PHE A O 1
ATOM 1905 N N . CYS A 1 252 ? 16.108 8.246 -6.423 1.00 61.59 252 CYS A N 1
ATOM 1906 C CA . CYS A 1 252 ? 15.821 7.211 -7.406 1.00 61.59 252 CYS A CA 1
ATOM 1907 C C . CYS A 1 252 ? 17.103 6.443 -7.754 1.00 61.59 252 CYS A C 1
ATOM 1909 O O . CYS A 1 252 ? 17.155 5.242 -7.550 1.00 61.59 252 CYS A O 1
ATOM 1911 N N . SER A 1 253 ? 18.180 7.096 -8.183 1.00 65.31 253 SER A N 1
ATOM 1912 C CA . SER A 1 253 ? 19.409 6.389 -8.569 1.00 65.31 253 SER A CA 1
ATOM 1913 C C . SER A 1 253 ? 20.051 5.581 -7.429 1.00 65.31 253 SER A C 1
ATOM 1915 O O . SER A 1 253 ? 20.521 4.473 -7.671 1.00 65.31 253 SER A O 1
ATOM 1917 N N . GLU A 1 254 ? 20.046 6.071 -6.188 1.00 61.94 254 GLU A N 1
ATOM 1918 C CA . GLU A 1 254 ? 20.533 5.336 -5.009 1.00 61.94 254 GLU A CA 1
ATOM 1919 C C . GLU A 1 254 ? 19.633 4.152 -4.652 1.00 61.94 254 GLU A C 1
ATOM 1921 O O . GLU A 1 254 ? 20.137 3.078 -4.321 1.00 61.94 254 GLU A O 1
ATOM 1926 N N . TYR A 1 255 ? 18.311 4.323 -4.750 1.00 57.72 255 TYR A N 1
ATOM 1927 C CA . TYR A 1 255 ? 17.356 3.230 -4.589 1.00 57.72 255 TYR A CA 1
ATOM 1928 C C . TYR A 1 255 ? 17.635 2.122 -5.604 1.00 57.72 255 TYR A C 1
ATOM 1930 O O . TYR A 1 255 ? 17.734 0.955 -5.230 1.00 57.72 255 TYR A O 1
ATOM 1938 N N . TYR A 1 256 ? 17.853 2.496 -6.865 1.00 59.59 256 TYR A N 1
ATOM 1939 C CA . TYR A 1 256 ? 18.241 1.569 -7.920 1.00 59.59 256 TYR A CA 1
ATOM 1940 C C . TYR A 1 256 ? 19.598 0.933 -7.616 1.00 59.59 256 TYR A C 1
ATOM 1942 O O . TYR A 1 256 ? 19.728 -0.277 -7.685 1.00 59.59 256 TYR A O 1
ATOM 1950 N N . TYR A 1 257 ? 20.606 1.687 -7.186 1.00 60.31 257 TYR A N 1
ATOM 1951 C CA . TYR A 1 257 ? 21.896 1.099 -6.828 1.00 60.31 257 TYR A CA 1
ATOM 1952 C C . TYR A 1 257 ? 21.777 0.066 -5.695 1.00 60.31 257 TYR A C 1
ATOM 1954 O O . TYR A 1 257 ? 22.309 -1.034 -5.816 1.00 60.31 257 TYR A O 1
ATOM 1962 N N . SER A 1 258 ? 21.042 0.371 -4.619 1.00 57.62 258 SER A N 1
ATOM 1963 C CA . SER A 1 258 ? 20.823 -0.582 -3.517 1.00 57.62 258 SER A CA 1
ATOM 1964 C C . SER A 1 258 ? 20.085 -1.833 -3.988 1.00 57.62 258 SER A C 1
ATOM 1966 O O . SER A 1 258 ? 20.470 -2.952 -3.663 1.00 57.62 258 SER A O 1
ATOM 1968 N N . SER A 1 259 ? 19.048 -1.636 -4.793 1.00 55.19 259 SER A N 1
ATOM 1969 C CA . SER A 1 259 ? 18.197 -2.707 -5.300 1.00 55.19 259 SER A CA 1
ATOM 1970 C C . SER A 1 259 ? 18.996 -3.627 -6.249 1.00 55.19 259 SER A C 1
ATOM 1972 O O . SER A 1 259 ? 19.136 -4.819 -5.990 1.00 55.19 259 SER A O 1
ATOM 1974 N N . PHE A 1 260 ? 19.695 -3.042 -7.227 1.00 59.62 260 PHE A N 1
ATOM 1975 C CA . PHE A 1 260 ? 20.385 -3.741 -8.318 1.00 59.62 260 PHE A CA 1
ATOM 1976 C C . PHE A 1 260 ? 21.750 -4.321 -7.915 1.00 59.62 260 PHE A C 1
ATOM 1978 O O . PHE A 1 260 ? 22.145 -5.369 -8.421 1.00 59.62 260 PHE A O 1
ATOM 1985 N N . ILE A 1 261 ? 22.514 -3.614 -7.071 1.00 56.47 261 ILE A N 1
ATOM 1986 C CA . ILE A 1 261 ? 23.904 -3.977 -6.738 1.00 56.47 261 ILE A CA 1
ATOM 1987 C C . ILE A 1 261 ? 23.990 -4.699 -5.395 1.00 56.47 261 ILE A C 1
ATOM 1989 O O . ILE A 1 261 ? 24.744 -5.663 -5.276 1.00 56.47 261 ILE A O 1
ATOM 1993 N N . ASN A 1 262 ? 23.205 -4.287 -4.392 1.00 60.88 262 ASN A N 1
ATOM 1994 C CA . ASN A 1 262 ? 23.197 -4.963 -3.087 1.00 60.88 262 ASN A CA 1
ATOM 1995 C C . ASN A 1 262 ? 22.154 -6.096 -3.007 1.00 60.88 262 ASN A C 1
ATOM 1997 O O . ASN A 1 262 ? 22.176 -6.884 -2.050 1.00 60.88 262 ASN A O 1
ATOM 2001 N N . GLY A 1 263 ? 21.269 -6.196 -4.008 1.00 61.47 263 GLY A N 1
ATOM 2002 C CA . GLY A 1 263 ? 20.276 -7.262 -4.147 1.00 61.47 263 GLY A CA 1
ATOM 2003 C C . GLY A 1 263 ? 19.181 -7.214 -3.086 1.00 61.47 263 GLY A C 1
ATOM 2004 O O . GLY A 1 263 ? 18.667 -8.257 -2.6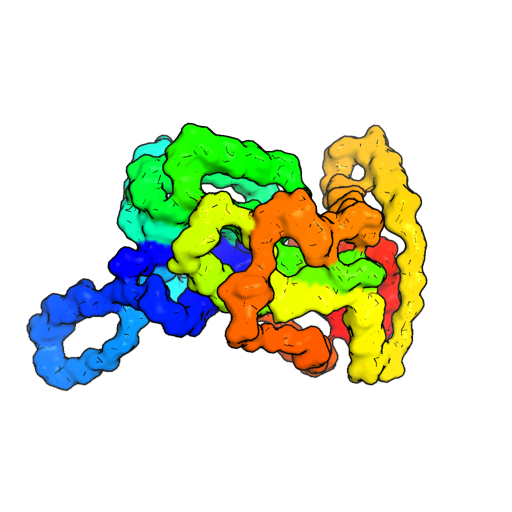96 1.00 61.47 263 GLY A O 1
ATOM 2005 N N . ASP A 1 264 ? 18.854 -6.035 -2.550 1.00 63.75 264 ASP A N 1
ATOM 2006 C CA . ASP A 1 264 ? 17.940 -5.932 -1.405 1.00 63.75 264 ASP A CA 1
ATOM 2007 C C . ASP A 1 264 ? 16.485 -6.314 -1.740 1.00 63.75 264 ASP A C 1
ATOM 2009 O O . ASP A 1 264 ? 15.764 -6.741 -0.836 1.00 63.75 264 ASP A O 1
ATOM 2013 N N . ASN A 1 265 ? 16.065 -6.233 -3.012 1.00 63.19 265 ASN A N 1
ATOM 2014 C CA . ASN A 1 265 ? 14.740 -6.688 -3.463 1.00 63.19 265 ASN A CA 1
ATOM 2015 C C . ASN A 1 265 ? 14.753 -8.107 -4.078 1.00 63.19 265 ASN A C 1
ATOM 2017 O O . ASN A 1 265 ? 13.721 -8.549 -4.593 1.00 63.19 265 ASN A O 1
ATOM 2021 N N . SER A 1 266 ? 15.883 -8.829 -4.045 1.00 68.69 266 SER A N 1
ATOM 2022 C CA . SER A 1 266 ? 15.918 -10.245 -4.446 1.00 68.69 266 SER A CA 1
ATOM 2023 C C . SER A 1 266 ? 15.223 -11.118 -3.390 1.00 68.69 266 SER A C 1
ATOM 2025 O O . SER A 1 266 ? 15.138 -10.704 -2.228 1.00 68.69 266 SER A O 1
ATOM 2027 N N . PRO A 1 267 ? 14.774 -12.344 -3.720 1.00 72.19 267 PRO A N 1
ATOM 2028 C CA . PRO A 1 267 ? 14.235 -13.275 -2.723 1.00 72.19 267 PRO A CA 1
ATOM 2029 C C . PRO A 1 267 ? 15.156 -13.471 -1.507 1.00 72.19 267 PRO A C 1
ATOM 2031 O O . PRO A 1 267 ? 14.702 -13.499 -0.357 1.00 72.19 267 PRO A O 1
ATOM 2034 N N . GLU A 1 268 ? 16.466 -13.542 -1.742 1.00 73.81 268 GLU A N 1
ATOM 2035 C CA . GLU A 1 268 ? 17.489 -13.635 -0.701 1.00 73.81 268 GLU A CA 1
ATOM 2036 C C . GLU A 1 268 ? 17.607 -12.335 0.105 1.00 73.81 268 GLU A C 1
ATOM 2038 O O . GLU A 1 268 ? 17.712 -12.389 1.332 1.00 73.81 268 GLU A O 1
ATOM 2043 N N . GLY A 1 269 ? 17.565 -11.172 -0.553 1.00 72.69 269 GLY A N 1
ATOM 2044 C CA . GLY A 1 269 ? 17.589 -9.857 0.094 1.00 72.69 269 GLY A CA 1
ATOM 2045 C C . GLY A 1 269 ? 16.380 -9.621 0.999 1.00 72.69 269 GLY A C 1
ATOM 2046 O O . GLY A 1 269 ? 16.529 -9.259 2.169 1.00 72.69 269 GLY A O 1
ATOM 2047 N N . VAL A 1 270 ? 15.184 -9.930 0.505 1.00 73.19 270 VAL A N 1
ATOM 2048 C CA . VAL A 1 270 ? 13.921 -9.839 1.247 1.00 73.19 270 VAL A CA 1
ATOM 2049 C C . VAL A 1 270 ? 13.936 -10.760 2.468 1.00 73.19 270 VAL A C 1
ATOM 2051 O O . VAL A 1 270 ? 13.629 -10.320 3.584 1.00 73.19 270 VAL A O 1
ATOM 2054 N N . SER A 1 271 ? 14.401 -12.001 2.294 1.00 78.00 271 SER A N 1
ATOM 2055 C CA . SER A 1 271 ? 14.589 -12.951 3.397 1.00 78.00 271 SER A CA 1
ATOM 2056 C C . SER A 1 271 ? 15.599 -12.431 4.428 1.00 78.00 271 SER A C 1
ATOM 2058 O O . SER A 1 271 ? 15.334 -12.459 5.632 1.00 78.00 271 SER A O 1
ATOM 2060 N N . ARG A 1 272 ? 16.733 -11.880 3.973 1.00 80.44 272 ARG A N 1
ATOM 2061 C CA . ARG A 1 272 ? 17.771 -11.266 4.822 1.00 80.44 272 ARG A CA 1
ATOM 2062 C C . ARG A 1 272 ? 17.233 -10.087 5.640 1.00 80.44 272 ARG A C 1
ATOM 2064 O O . ARG A 1 272 ? 17.654 -9.897 6.779 1.00 80.44 272 ARG A O 1
ATOM 2071 N N . LEU A 1 273 ? 16.292 -9.316 5.094 1.00 77.19 273 LEU A N 1
ATOM 2072 C CA . LEU A 1 273 ? 15.646 -8.176 5.760 1.00 77.19 273 LEU A CA 1
ATOM 2073 C C . LEU A 1 273 ? 14.461 -8.573 6.667 1.00 77.19 273 LEU A C 1
ATOM 2075 O O . LEU A 1 273 ? 13.867 -7.707 7.330 1.00 77.19 273 LEU A O 1
ATOM 2079 N N . GLY A 1 274 ? 14.138 -9.871 6.730 1.00 84.44 274 GLY A N 1
ATOM 2080 C CA . GLY A 1 274 ? 13.095 -10.444 7.582 1.00 84.44 274 GLY A CA 1
ATOM 2081 C C . GLY A 1 274 ? 11.673 -10.233 7.060 1.00 84.44 274 GLY A C 1
ATOM 2082 O O . GLY A 1 274 ? 10.738 -10.164 7.859 1.00 84.44 274 GLY A O 1
ATOM 2083 N N . TYR A 1 275 ? 11.508 -10.067 5.749 1.00 85.44 275 TYR A N 1
ATOM 2084 C CA . TYR A 1 275 ? 10.199 -10.000 5.105 1.00 85.44 275 TYR A CA 1
ATOM 2085 C C . TYR A 1 275 ? 9.710 -11.405 4.734 1.00 85.44 275 TYR A C 1
ATOM 2087 O O . TYR A 1 275 ? 10.492 -12.270 4.348 1.00 85.44 275 TYR A O 1
ATOM 2095 N N . LEU A 1 276 ? 8.401 -11.620 4.837 1.00 89.12 276 LEU A N 1
ATOM 2096 C CA . LEU A 1 276 ? 7.723 -12.803 4.316 1.00 89.12 276 LEU A CA 1
ATOM 2097 C C . LEU A 1 276 ? 7.249 -12.536 2.887 1.00 89.12 276 LEU A C 1
ATOM 2099 O O . LEU A 1 276 ? 6.761 -11.444 2.586 1.00 89.12 276 LEU A O 1
ATOM 2103 N N . LEU A 1 277 ? 7.318 -13.549 2.030 1.00 86.44 277 LEU A N 1
ATOM 2104 C CA . LEU A 1 277 ? 6.848 -13.453 0.654 1.00 86.44 277 LEU A CA 1
ATOM 2105 C C . LEU A 1 277 ? 5.359 -13.773 0.551 1.00 86.44 277 LEU A C 1
ATOM 2107 O O . LEU A 1 277 ? 4.875 -14.771 1.090 1.00 86.44 277 LEU A O 1
ATOM 2111 N N . ALA A 1 278 ? 4.617 -12.942 -0.181 1.00 88.62 278 ALA A N 1
ATOM 2112 C CA . ALA A 1 278 ? 3.215 -13.216 -0.469 1.00 88.62 278 ALA A CA 1
ATOM 2113 C C . ALA A 1 278 ? 3.029 -14.501 -1.293 1.00 88.62 278 ALA A C 1
ATOM 2115 O O . ALA A 1 278 ? 2.055 -15.215 -1.064 1.00 88.62 278 ALA A O 1
ATOM 2116 N N . THR A 1 279 ? 3.974 -14.836 -2.175 1.00 87.62 279 THR A N 1
ATOM 2117 C CA . THR A 1 279 ? 3.988 -16.098 -2.937 1.00 87.62 279 THR A CA 1
ATOM 2118 C C . THR A 1 279 ? 4.049 -17.329 -2.035 1.00 87.62 279 THR A C 1
ATOM 2120 O O . THR A 1 279 ? 3.394 -18.328 -2.320 1.00 87.62 279 THR A O 1
ATOM 2123 N N . ASP A 1 280 ? 4.762 -17.242 -0.910 1.00 89.88 280 ASP A N 1
ATOM 2124 C CA . ASP A 1 280 ? 4.878 -18.343 0.052 1.00 89.88 280 ASP A CA 1
ATOM 2125 C C . ASP A 1 280 ? 3.629 -18.433 0.939 1.00 89.88 280 ASP A C 1
ATOM 2127 O O . ASP A 1 280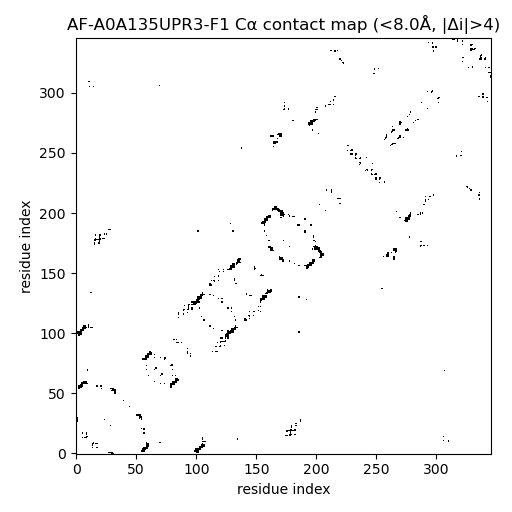 ? 3.168 -19.516 1.302 1.00 89.88 280 ASP A O 1
ATOM 2131 N N . LEU A 1 281 ? 3.053 -17.278 1.292 1.00 90.88 281 LE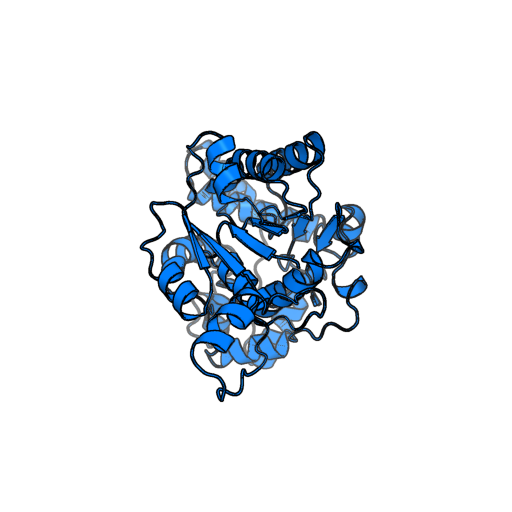U A N 1
ATOM 2132 C CA . LEU A 1 281 ? 1.848 -17.194 2.119 1.00 90.88 281 LEU A CA 1
ATOM 2133 C C . LEU A 1 281 ? 0.571 -17.591 1.369 1.00 90.88 281 LEU A C 1
ATOM 2135 O O . LEU A 1 281 ? -0.364 -18.096 2.008 1.00 90.88 281 LEU A O 1
ATOM 2139 N N . TYR A 1 282 ? 0.526 -17.339 0.058 1.00 91.88 282 TYR A N 1
ATOM 2140 C CA . TYR A 1 282 ? -0.637 -17.511 -0.816 1.00 91.88 282 TYR A CA 1
ATOM 2141 C C . TYR A 1 282 ? -0.252 -18.211 -2.135 1.00 91.88 282 TYR A C 1
ATOM 2143 O O . TYR A 1 282 ? -0.376 -17.613 -3.205 1.00 91.88 282 TYR A O 1
ATOM 2151 N N . PRO A 1 283 ? 0.176 -19.486 -2.097 1.00 90.00 283 PRO A N 1
ATOM 2152 C CA . PRO A 1 283 ? 0.583 -20.218 -3.302 1.00 90.00 283 PRO A CA 1
ATOM 2153 C C . PRO A 1 283 ? -0.570 -20.441 -4.299 1.00 90.00 283 PRO A C 1
ATOM 2155 O O . PRO A 1 283 ? -0.343 -20.793 -5.450 1.00 90.00 283 PRO A O 1
ATOM 2158 N N . ASP A 1 284 ? -1.819 -20.248 -3.866 1.00 90.44 284 ASP A N 1
ATOM 2159 C CA . ASP A 1 284 ? -3.021 -20.322 -4.698 1.00 90.44 284 ASP A CA 1
ATOM 2160 C C . ASP A 1 284 ? -3.317 -19.022 -5.469 1.00 90.44 284 ASP A C 1
ATOM 2162 O O . ASP A 1 284 ? -4.222 -18.995 -6.311 1.00 90.44 284 ASP A O 1
ATOM 2166 N N . PHE A 1 285 ? -2.606 -17.929 -5.169 1.00 88.75 285 PHE A N 1
ATOM 2167 C CA . PHE A 1 285 ? -2.858 -16.627 -5.771 1.00 88.75 285 PHE A CA 1
ATOM 2168 C C . PHE A 1 285 ? -2.578 -16.651 -7.278 1.00 88.75 285 PHE A C 1
ATOM 2170 O O . PHE A 1 285 ? -1.459 -16.900 -7.716 1.00 88.75 285 PHE A O 1
ATOM 2177 N N . GLN A 1 286 ? -3.611 -16.368 -8.072 1.00 86.38 286 GLN A N 1
ATOM 2178 C CA . GLN A 1 286 ? -3.504 -16.265 -9.525 1.00 86.38 286 GLN A CA 1
ATOM 2179 C C . GLN A 1 286 ? -3.102 -14.839 -9.896 1.00 86.38 286 GLN A C 1
ATOM 2181 O O . GLN A 1 286 ? -3.934 -13.928 -9.831 1.00 86.38 286 GLN A O 1
ATOM 2186 N N . SER A 1 287 ? -1.830 -14.664 -10.238 1.00 84.62 287 SER A N 1
ATOM 2187 C CA . SER A 1 287 ? -1.268 -13.384 -10.650 1.00 84.62 287 SER A CA 1
ATOM 2188 C C . SER A 1 287 ? -1.445 -13.127 -12.142 1.00 84.62 287 SER A C 1
ATOM 2190 O O . SER A 1 287 ? -1.551 -14.066 -12.932 1.00 84.62 287 SER A O 1
ATOM 2192 N N . THR A 1 288 ? -1.485 -11.854 -12.530 1.00 84.56 288 THR A N 1
ATOM 2193 C CA . THR A 1 288 ? -1.377 -11.437 -13.928 1.00 84.56 288 THR A CA 1
ATOM 2194 C C . THR A 1 288 ? 0.053 -11.728 -14.412 1.00 84.56 288 THR A C 1
ATOM 2196 O O . THR A 1 288 ? 1.001 -11.164 -13.857 1.00 84.56 288 THR A O 1
ATOM 2199 N N . PRO A 1 289 ? 0.255 -12.572 -15.441 1.00 85.69 289 PRO A N 1
ATOM 2200 C CA . PRO A 1 289 ? 1.571 -12.758 -16.045 1.00 85.69 289 PRO A CA 1
ATOM 2201 C C . PRO A 1 289 ? 2.076 -11.459 -16.683 1.00 85.69 289 PRO A C 1
ATOM 2203 O O . PRO A 1 289 ? 1.299 -10.701 -17.269 1.00 85.69 289 PRO A O 1
ATOM 2206 N N . PHE A 1 290 ? 3.388 -11.217 -16.637 1.00 80.62 290 PHE A N 1
ATOM 2207 C CA . PHE A 1 290 ? 3.975 -10.002 -17.215 1.00 80.62 290 PHE A CA 1
ATOM 2208 C C . PHE A 1 290 ? 3.694 -9.869 -18.720 1.00 80.62 290 PHE A C 1
ATOM 2210 O O . PHE A 1 290 ? 3.424 -8.771 -19.198 1.00 80.62 290 PHE A O 1
ATOM 2217 N N . GLN A 1 291 ? 3.679 -10.984 -19.457 1.00 83.19 291 GLN A N 1
ATOM 2218 C CA . GLN A 1 291 ? 3.336 -11.023 -20.880 1.00 83.19 291 GLN A CA 1
ATOM 2219 C C . GLN A 1 291 ? 1.932 -10.462 -21.144 1.00 83.19 291 GLN A C 1
ATOM 2221 O O . GLN A 1 291 ? 1.752 -9.638 -22.040 1.00 83.19 291 GLN A O 1
ATOM 2226 N N . ASP A 1 292 ? 0.944 -10.878 -20.347 1.00 84.88 292 ASP A N 1
ATOM 2227 C CA . ASP A 1 292 ? -0.449 -10.447 -20.498 1.00 84.88 292 ASP A CA 1
ATOM 2228 C C . ASP A 1 292 ? -0.591 -8.954 -20.200 1.00 84.88 292 ASP A C 1
ATOM 2230 O O . ASP A 1 292 ? -1.236 -8.220 -20.954 1.00 84.88 292 ASP A O 1
ATOM 2234 N N . PHE A 1 293 ? 0.073 -8.489 -19.139 1.00 79.94 293 PHE A N 1
ATOM 2235 C CA . PHE A 1 293 ? 0.160 -7.069 -18.823 1.00 79.94 293 PHE A CA 1
ATOM 2236 C C . PHE A 1 293 ? 0.789 -6.276 -19.983 1.00 79.94 293 PHE A C 1
ATOM 2238 O O . PHE A 1 293 ? 0.200 -5.303 -20.461 1.00 79.94 293 PHE A O 1
ATOM 2245 N N . PHE A 1 294 ? 1.946 -6.710 -20.493 1.00 75.06 294 PHE A N 1
ATOM 2246 C CA . PHE A 1 294 ? 2.673 -5.995 -21.542 1.00 75.06 294 PHE A CA 1
ATOM 2247 C C . PHE A 1 294 ? 1.896 -5.957 -22.868 1.00 75.06 294 PHE A C 1
ATOM 2249 O O . PHE A 1 294 ? 1.868 -4.933 -23.554 1.00 75.06 294 PHE A O 1
ATOM 2256 N N . LEU A 1 295 ? 1.164 -7.025 -23.197 1.00 80.56 295 LEU A N 1
ATOM 2257 C CA . LEU A 1 295 ? 0.238 -7.046 -24.331 1.00 80.56 295 LEU A CA 1
ATOM 2258 C C . LEU A 1 295 ? -0.868 -5.989 -24.204 1.00 80.56 295 LEU A C 1
ATOM 2260 O O . LEU A 1 295 ? -1.236 -5.363 -25.201 1.00 80.56 295 LEU A O 1
ATOM 2264 N N . GLU A 1 296 ? -1.410 -5.757 -23.008 1.00 78.62 296 GLU A N 1
ATOM 2265 C CA . GLU A 1 296 ? -2.381 -4.679 -22.795 1.00 78.62 296 GLU A CA 1
ATOM 2266 C C . GLU A 1 296 ? -1.738 -3.289 -22.906 1.00 78.62 296 GLU A C 1
ATOM 2268 O O . GLU A 1 296 ? -2.382 -2.363 -23.415 1.00 78.62 296 GLU A O 1
ATOM 2273 N N . VAL A 1 297 ? -0.466 -3.134 -22.516 1.00 72.56 297 VAL A N 1
ATOM 2274 C CA . VAL A 1 297 ? 0.305 -1.898 -22.747 1.00 72.56 297 VAL A CA 1
ATOM 2275 C C . VAL A 1 297 ? 0.427 -1.611 -24.242 1.00 72.56 297 VAL A C 1
ATOM 2277 O O . VAL A 1 297 ? 0.056 -0.515 -24.673 1.00 72.56 297 VAL A O 1
ATOM 2280 N N . LEU A 1 298 ? 0.844 -2.601 -25.038 1.00 72.00 298 LEU A N 1
ATOM 2281 C CA . LEU A 1 298 ? 0.973 -2.490 -26.497 1.00 72.00 298 LEU A CA 1
ATOM 2282 C C . LEU A 1 298 ? -0.358 -2.146 -27.181 1.00 72.00 298 LEU A C 1
ATOM 2284 O O . LEU A 1 298 ? -0.401 -1.328 -28.097 1.00 72.00 298 LEU A O 1
ATOM 2288 N N . LYS A 1 299 ? -1.476 -2.702 -26.697 1.00 78.75 299 LYS A N 1
ATOM 2289 C CA . LYS A 1 299 ? -2.829 -2.380 -27.193 1.00 78.75 299 LYS A CA 1
ATOM 2290 C C . LYS A 1 299 ? -3.316 -0.985 -26.783 1.00 78.75 299 LYS A C 1
ATOM 2292 O O . LYS A 1 299 ? -4.440 -0.610 -27.115 1.00 78.75 299 LYS A O 1
ATOM 2297 N N . GLY A 1 300 ? -2.534 -0.242 -26.000 1.00 68.62 300 GLY A N 1
ATOM 2298 C CA . GLY A 1 300 ? -2.931 1.042 -25.432 1.00 68.62 300 GLY A CA 1
ATOM 2299 C C . GLY A 1 300 ? -3.979 0.935 -24.317 1.00 68.62 300 GLY A C 1
ATOM 2300 O O . GLY A 1 300 ? -4.456 1.969 -23.851 1.00 68.62 300 GLY A O 1
ATOM 2301 N N . LYS A 1 301 ? -4.318 -0.283 -23.878 1.00 66.94 301 LYS A N 1
ATOM 2302 C CA . LYS A 1 301 ? -5.393 -0.589 -22.923 1.00 66.94 301 LYS A CA 1
ATOM 2303 C C . LYS A 1 301 ? -4.927 -0.665 -21.477 1.00 66.94 301 LYS A C 1
ATOM 2305 O O . LYS A 1 301 ? -5.743 -0.447 -20.583 1.00 66.94 301 LYS A O 1
ATOM 2310 N N . ALA A 1 302 ? -3.636 -0.894 -21.240 1.00 58.50 302 ALA A N 1
ATOM 2311 C CA . ALA A 1 302 ? -3.057 -0.543 -19.956 1.00 58.50 302 ALA A CA 1
ATOM 2312 C C . ALA A 1 302 ? -3.235 0.969 -19.781 1.00 58.50 302 ALA A C 1
ATOM 2314 O O . ALA A 1 302 ? -2.989 1.760 -20.694 1.00 58.50 302 ALA A O 1
ATOM 2315 N N . GLY A 1 303 ? -3.751 1.377 -18.638 1.00 49.44 303 GLY A N 1
ATOM 2316 C CA . GLY A 1 303 ? -4.001 2.759 -18.263 1.00 49.44 303 GLY A CA 1
ATOM 2317 C C . GLY A 1 303 ? -3.978 2.800 -16.745 1.00 49.44 303 GLY A C 1
ATOM 2318 O O . GLY A 1 303 ? -4.382 1.807 -16.131 1.00 49.44 303 GLY A O 1
ATOM 2319 N N . PRO A 1 304 ? -3.541 3.903 -16.113 1.00 44.00 304 PRO A N 1
ATOM 2320 C CA . PRO A 1 304 ? -3.725 4.009 -14.682 1.00 44.00 304 PRO A CA 1
ATOM 2321 C C . PRO A 1 304 ? -5.239 4.021 -14.497 1.00 44.00 304 PRO A C 1
ATOM 2323 O O . PRO A 1 304 ? -5.934 4.903 -15.009 1.00 44.00 304 PRO A O 1
ATOM 2326 N N . SER A 1 305 ? -5.783 3.001 -13.835 1.00 38.06 305 SER A N 1
ATOM 2327 C CA . SER A 1 305 ? -7.236 2.876 -13.667 1.00 38.06 305 SER A CA 1
ATOM 2328 C C . SER A 1 305 ? -7.840 4.037 -12.854 1.00 38.06 305 SER A C 1
ATOM 2330 O O . SER A 1 305 ? -9.060 4.123 -12.724 1.00 38.06 305 SER A O 1
ATOM 2332 N N . TRP A 1 306 ? -7.021 4.997 -12.390 1.00 32.66 306 TRP A N 1
ATOM 2333 C CA . TRP A 1 306 ? -7.439 6.147 -11.598 1.00 32.66 306 TRP A CA 1
ATOM 2334 C C . TRP A 1 306 ? -6.747 7.472 -11.990 1.00 32.66 306 TRP A C 1
ATOM 2336 O O . TRP A 1 306 ? -5.617 7.761 -11.631 1.00 32.66 306 TRP A O 1
ATOM 2346 N N . SER A 1 307 ? -7.530 8.319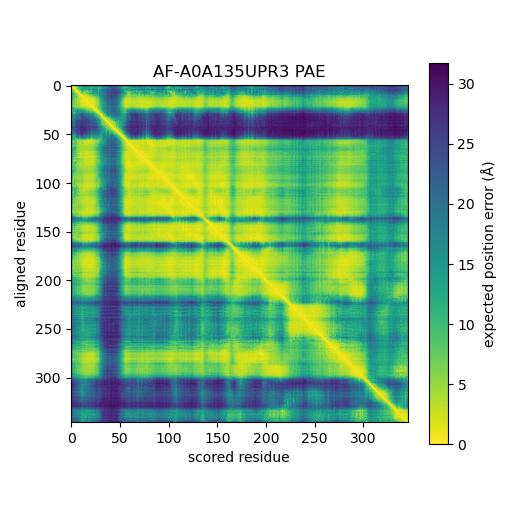 -12.670 1.00 29.67 307 SER A N 1
ATOM 2347 C CA . SER A 1 307 ? -7.410 9.773 -12.900 1.00 29.67 307 SER A CA 1
ATOM 2348 C C . SER A 1 307 ? -6.087 10.367 -13.424 1.00 29.67 307 SER A C 1
ATOM 2350 O O . SER A 1 307 ? -5.118 10.533 -12.690 1.00 29.67 307 SER A O 1
ATOM 2352 N N . LEU A 1 308 ? -6.185 10.947 -14.627 1.00 27.45 308 LEU A N 1
ATOM 2353 C CA . LEU A 1 308 ? -5.299 11.958 -15.238 1.00 27.45 308 LEU A CA 1
ATOM 2354 C C . LEU A 1 308 ? -4.865 13.127 -14.316 1.00 27.45 308 LEU A C 1
ATOM 2356 O O . LEU A 1 308 ? -3.992 13.907 -14.671 1.00 27.45 308 LEU A O 1
ATOM 2360 N N . ALA A 1 309 ? -5.452 13.276 -13.125 1.00 25.62 309 ALA A N 1
ATOM 2361 C CA . ALA A 1 309 ? -5.152 14.361 -12.192 1.00 25.62 309 ALA A CA 1
ATOM 2362 C C . ALA A 1 309 ? -3.838 14.171 -11.404 1.00 25.62 309 ALA A C 1
ATOM 2364 O O . ALA A 1 309 ? -3.346 15.145 -10.844 1.00 25.62 309 ALA A O 1
ATOM 2365 N N . CYS A 1 310 ? -3.273 12.956 -11.354 1.00 26.38 310 CYS A N 1
ATOM 2366 C CA . CYS A 1 310 ? -1.966 12.698 -10.726 1.00 26.38 310 CYS A CA 1
ATOM 2367 C C . CYS A 1 310 ? -0.800 12.696 -11.732 1.00 26.38 310 CYS A C 1
ATOM 2369 O O . CYS A 1 310 ? 0.352 12.781 -11.318 1.00 26.38 310 CYS A O 1
ATOM 2371 N N . GLN A 1 311 ? -1.085 12.655 -13.040 1.00 29.91 311 GLN A N 1
ATOM 2372 C CA . GLN A 1 311 ? -0.065 12.548 -14.088 1.00 29.91 311 GLN A CA 1
ATOM 2373 C C . GLN A 1 311 ? 0.846 13.778 -14.181 1.00 29.91 311 GLN A C 1
ATOM 2375 O O . GLN A 1 311 ? 2.011 13.617 -14.498 1.00 29.91 311 GLN A O 1
ATOM 2380 N N . ALA A 1 312 ? 0.389 14.987 -13.843 1.00 28.55 312 ALA A N 1
ATOM 2381 C CA . ALA A 1 312 ? 1.204 16.197 -14.022 1.00 28.55 312 ALA A CA 1
ATOM 2382 C C . ALA A 1 312 ? 2.415 16.300 -13.065 1.00 28.55 312 ALA A C 1
ATOM 2384 O O . ALA A 1 312 ? 3.451 16.842 -13.443 1.00 28.55 312 ALA A O 1
ATOM 2385 N N . GLU A 1 313 ? 2.312 15.779 -11.835 1.00 32.94 313 GLU A N 1
ATOM 2386 C CA . GLU A 1 313 ? 3.450 15.710 -10.897 1.00 32.94 313 GLU A CA 1
ATOM 2387 C C . GLU A 1 313 ? 4.314 14.465 -11.168 1.00 32.94 313 GLU A C 1
ATOM 2389 O O . GLU A 1 313 ? 5.538 14.523 -11.045 1.00 32.94 313 GLU A O 1
ATOM 2394 N N . HIS A 1 314 ? 3.689 13.373 -11.625 1.00 39.19 314 HIS A N 1
ATOM 2395 C CA . HIS A 1 314 ? 4.361 12.128 -12.000 1.00 39.19 314 HIS A CA 1
ATOM 2396 C C . HIS A 1 314 ? 5.170 12.257 -13.295 1.00 39.19 314 HIS A C 1
ATOM 2398 O O . HIS A 1 314 ? 6.283 11.752 -13.357 1.00 39.19 314 HIS A O 1
ATOM 2404 N N . GLU A 1 315 ? 4.673 12.984 -14.297 1.00 36.12 315 GLU A N 1
ATOM 2405 C CA . GLU A 1 315 ? 5.347 13.202 -15.580 1.00 36.12 315 GLU A CA 1
ATOM 2406 C C . GLU A 1 315 ? 6.729 13.823 -15.406 1.00 36.12 315 GLU A C 1
ATOM 2408 O O . GLU A 1 315 ? 7.621 13.504 -16.176 1.00 36.12 315 GLU A O 1
ATOM 2413 N N . ASN A 1 316 ? 6.942 14.678 -14.403 1.00 35.75 316 ASN A N 1
ATOM 2414 C CA . ASN A 1 316 ? 8.260 15.266 -14.164 1.00 35.75 316 ASN A CA 1
ATOM 2415 C C . ASN A 1 316 ? 9.226 14.275 -13.502 1.00 35.75 316 ASN A C 1
ATOM 2417 O O . ASN A 1 316 ? 10.401 14.274 -13.855 1.00 35.75 316 ASN A O 1
ATOM 2421 N N . CYS A 1 317 ? 8.751 13.413 -12.594 1.00 35.34 317 CYS A N 1
ATOM 2422 C CA . CYS A 1 317 ? 9.555 12.317 -12.039 1.00 35.34 317 CYS A CA 1
ATOM 2423 C C . CYS A 1 317 ? 9.870 11.264 -13.106 1.00 35.34 317 CYS A C 1
ATOM 2425 O O . CYS A 1 317 ? 11.014 10.844 -13.221 1.00 35.34 317 CYS A O 1
ATOM 2427 N N . ILE A 1 318 ? 8.875 10.897 -13.916 1.00 39.06 318 ILE A N 1
ATOM 2428 C CA . ILE A 1 318 ? 8.977 9.923 -15.003 1.00 39.06 318 ILE A CA 1
ATOM 2429 C C . ILE A 1 318 ? 9.858 10.462 -16.131 1.00 39.06 318 ILE A C 1
ATOM 2431 O O . ILE A 1 318 ? 10.738 9.741 -16.560 1.00 39.06 318 ILE A O 1
ATOM 2435 N N . LYS A 1 319 ? 9.734 11.727 -16.555 1.00 37.28 319 LYS A N 1
ATOM 2436 C CA . LYS A 1 319 ? 10.642 12.345 -17.546 1.00 37.28 319 LYS A CA 1
ATOM 2437 C C . LYS A 1 319 ? 12.068 12.489 -17.019 1.00 37.28 319 LYS A C 1
ATOM 2439 O O . LYS A 1 319 ? 13.010 12.329 -17.786 1.00 37.28 319 LYS A O 1
ATOM 2444 N N . LEU A 1 320 ? 12.265 12.759 -15.721 1.00 41.22 320 LEU A N 1
ATOM 2445 C CA . LEU A 1 320 ? 13.610 12.717 -15.131 1.00 41.22 320 LEU A CA 1
ATOM 2446 C C . LEU A 1 320 ? 14.165 11.292 -15.147 1.00 41.22 320 LEU A C 1
ATOM 2448 O O . LEU A 1 320 ? 15.328 11.110 -15.475 1.00 41.22 320 LEU A O 1
ATOM 2452 N N . TYR A 1 321 ? 13.340 10.305 -14.805 1.00 40.41 321 TYR A N 1
ATOM 2453 C CA . TYR A 1 321 ? 13.679 8.885 -14.722 1.00 40.41 321 TYR A CA 1
ATOM 2454 C C . TYR A 1 321 ? 13.911 8.241 -16.115 1.00 40.41 321 TYR A C 1
ATOM 2456 O O . TYR A 1 321 ? 14.866 7.492 -16.312 1.00 40.41 321 TYR A O 1
ATOM 2464 N N . LEU A 1 322 ? 13.120 8.618 -17.124 1.00 38.88 322 LEU A N 1
ATOM 2465 C CA . LEU A 1 322 ? 13.208 8.196 -18.529 1.00 38.88 322 LEU A CA 1
ATOM 2466 C C . LEU A 1 322 ? 14.320 8.923 -19.287 1.00 38.88 322 LEU A C 1
ATOM 2468 O O . LEU A 1 322 ? 15.124 8.277 -19.962 1.00 38.88 322 LEU A O 1
ATOM 2472 N N . GLY A 1 323 ? 14.426 10.243 -19.115 1.00 39.72 323 GLY A N 1
ATOM 2473 C CA . GLY A 1 323 ? 15.479 11.054 -19.721 1.00 39.72 323 GLY A CA 1
ATOM 2474 C C . GLY A 1 323 ? 16.879 10.692 -19.221 1.00 39.72 323 GLY A C 1
ATOM 2475 O O . GLY A 1 323 ? 17.861 10.921 -19.927 1.00 39.72 323 GLY A O 1
ATOM 2476 N N . THR A 1 324 ? 16.984 10.082 -18.034 1.00 42.72 324 THR A N 1
ATOM 2477 C CA . THR A 1 324 ? 18.254 9.622 -17.459 1.00 42.72 324 THR A CA 1
ATOM 2478 C C . THR A 1 324 ? 18.606 8.181 -17.825 1.00 42.72 324 THR A C 1
ATOM 2480 O O . THR A 1 324 ? 19.763 7.926 -18.157 1.00 42.72 324 THR A O 1
ATOM 2483 N N . MET A 1 325 ? 17.656 7.240 -17.832 1.00 40.00 325 MET A N 1
ATOM 2484 C CA . MET A 1 325 ? 17.962 5.834 -18.138 1.00 40.00 325 MET A CA 1
ATOM 2485 C C . MET A 1 325 ? 17.917 5.489 -19.629 1.00 40.00 325 MET A C 1
ATOM 2487 O O . MET A 1 325 ? 18.686 4.640 -20.078 1.00 40.00 325 MET A O 1
ATOM 2491 N N . MET A 1 326 ? 17.041 6.126 -20.410 1.00 43.00 326 MET A N 1
ATOM 2492 C CA . MET A 1 326 ? 16.695 5.658 -21.755 1.00 43.00 326 MET A CA 1
ATOM 2493 C C . MET A 1 326 ? 16.475 6.806 -22.744 1.00 43.00 326 MET A C 1
ATOM 2495 O O . MET A 1 326 ? 15.508 6.795 -23.499 1.00 43.00 326 MET A O 1
ATOM 2499 N N . ALA A 1 327 ? 17.395 7.774 -22.798 1.00 36.84 327 ALA A N 1
ATOM 2500 C CA . ALA A 1 327 ? 17.307 8.918 -23.720 1.00 36.84 327 ALA A CA 1
ATOM 2501 C C . ALA A 1 327 ? 17.064 8.553 -25.212 1.00 36.84 327 ALA A C 1
ATOM 2503 O O . ALA A 1 327 ? 16.706 9.427 -25.996 1.00 36.84 327 ALA A O 1
ATOM 2504 N N . GLU A 1 328 ? 17.223 7.288 -25.618 1.00 38.72 328 GLU A N 1
ATOM 2505 C CA . GLU A 1 328 ? 16.874 6.805 -26.965 1.00 38.72 328 GLU A CA 1
ATOM 2506 C C . GLU A 1 328 ? 15.467 6.191 -27.083 1.00 38.72 328 GLU A C 1
ATOM 2508 O O . GLU A 1 328 ? 14.895 6.201 -28.166 1.00 38.72 328 GLU A O 1
ATOM 2513 N N . VAL A 1 329 ? 14.852 5.716 -25.995 1.00 40.88 329 VAL A N 1
ATOM 2514 C CA . VAL A 1 329 ? 13.504 5.115 -26.036 1.00 40.88 329 VAL A CA 1
ATOM 2515 C C . VAL A 1 329 ? 12.422 6.192 -26.041 1.00 40.88 329 VAL A C 1
ATOM 2517 O O . VAL A 1 329 ? 11.474 6.092 -26.816 1.00 40.88 329 VAL A O 1
ATOM 2520 N N . GLU A 1 330 ? 12.604 7.265 -25.262 1.00 38.81 330 GLU A N 1
ATOM 2521 C CA . GLU A 1 330 ? 11.688 8.419 -25.244 1.00 38.81 330 GLU A CA 1
ATOM 2522 C C . GLU A 1 330 ? 11.784 9.274 -26.524 1.00 38.81 330 GLU A C 1
ATOM 2524 O O . GLU A 1 330 ? 10.857 10.014 -26.849 1.00 38.81 330 GLU A O 1
ATOM 2529 N N . THR A 1 331 ? 12.889 9.159 -27.274 1.00 41.00 331 THR A N 1
ATOM 2530 C CA . THR A 1 331 ? 13.096 9.867 -28.551 1.00 41.00 331 THR A CA 1
ATOM 2531 C C . THR A 1 331 ? 12.763 9.019 -29.778 1.00 41.00 331 THR A C 1
ATOM 2533 O O . THR A 1 331 ? 12.688 9.553 -30.886 1.00 41.00 331 THR A O 1
ATOM 2536 N N . SER A 1 332 ? 12.514 7.719 -29.600 1.00 46.88 332 SER A N 1
ATOM 2537 C CA . SER A 1 332 ? 12.074 6.838 -30.675 1.00 46.88 332 SER A CA 1
ATOM 2538 C C . SER A 1 332 ? 10.550 6.915 -30.824 1.00 46.88 332 SER A C 1
ATOM 2540 O O . SER A 1 332 ? 9.793 6.617 -29.905 1.00 46.88 332 SER A O 1
ATOM 2542 N N . ASP A 1 333 ? 10.066 7.301 -32.003 1.00 59.28 333 ASP A N 1
ATOM 2543 C CA . ASP A 1 333 ? 8.628 7.365 -32.313 1.00 59.28 333 ASP A CA 1
ATOM 2544 C C . ASP A 1 333 ? 7.971 5.969 -32.446 1.00 59.28 333 ASP A C 1
ATOM 2546 O O . ASP A 1 333 ? 6.852 5.835 -32.958 1.00 59.28 333 ASP A O 1
ATOM 2550 N N . THR A 1 334 ? 8.672 4.923 -32.000 1.00 61.78 334 THR A N 1
ATOM 2551 C CA . THR A 1 334 ? 8.345 3.517 -32.207 1.00 61.78 334 THR A CA 1
ATOM 2552 C C . THR A 1 334 ? 7.275 3.025 -31.235 1.00 61.78 334 THR A C 1
ATOM 2554 O O . THR A 1 334 ? 6.913 3.692 -30.256 1.00 61.78 334 THR A O 1
ATOM 2557 N N . THR A 1 335 ? 6.718 1.848 -31.521 1.00 67.44 335 THR A N 1
ATOM 2558 C CA . THR A 1 335 ? 5.634 1.283 -30.709 1.00 67.44 335 THR A CA 1
ATOM 2559 C C . THR A 1 335 ? 6.170 0.829 -29.355 1.00 67.44 335 THR A C 1
ATOM 2561 O O . THR A 1 335 ? 5.534 1.098 -28.333 1.00 67.44 335 THR A O 1
ATOM 2564 N N . LEU A 1 336 ? 7.366 0.223 -29.320 1.00 59.72 336 LEU A N 1
ATOM 2565 C CA . LEU A 1 336 ? 8.029 -0.155 -28.072 1.00 59.72 336 LEU A CA 1
ATOM 2566 C C . LEU A 1 336 ? 8.460 1.075 -27.278 1.00 59.72 336 LEU A C 1
ATOM 2568 O O . LEU A 1 336 ? 8.283 1.087 -26.064 1.00 59.72 336 LEU A O 1
ATOM 2572 N N . GLY A 1 337 ? 8.941 2.129 -27.947 1.00 55.75 337 GLY A N 1
ATOM 2573 C CA . GLY A 1 337 ? 9.303 3.397 -27.313 1.00 55.75 337 GLY A CA 1
ATOM 2574 C C . GLY A 1 337 ? 8.167 3.974 -26.472 1.00 55.75 337 GLY A C 1
ATOM 2575 O O . GLY A 1 337 ? 8.296 4.211 -25.267 1.00 55.75 337 GLY A O 1
ATOM 2576 N N . LYS A 1 338 ? 6.993 4.084 -27.099 1.00 61.88 338 LYS A N 1
ATOM 2577 C CA . LYS A 1 338 ? 5.759 4.566 -26.463 1.00 61.88 338 LYS A CA 1
ATOM 2578 C C . LYS A 1 338 ? 5.233 3.601 -25.397 1.00 61.88 338 LYS A C 1
ATOM 2580 O O . LYS A 1 338 ? 4.743 4.053 -24.362 1.00 61.88 338 LYS A O 1
ATOM 2585 N N . ALA A 1 339 ? 5.341 2.290 -25.616 1.00 57.59 339 ALA A N 1
ATOM 2586 C CA . ALA A 1 339 ? 4.915 1.274 -24.655 1.00 57.59 339 ALA A CA 1
ATOM 2587 C C . ALA A 1 339 ? 5.808 1.229 -23.406 1.00 57.59 339 ALA A C 1
ATOM 2589 O O . ALA A 1 339 ? 5.286 1.135 -22.303 1.00 57.59 339 ALA A O 1
ATOM 2590 N N . MET A 1 340 ? 7.127 1.365 -23.551 1.00 56.62 340 MET A N 1
ATOM 2591 C CA . MET A 1 340 ? 8.082 1.381 -22.439 1.00 56.62 340 MET A CA 1
ATOM 2592 C C . MET A 1 340 ? 7.989 2.669 -21.624 1.00 56.62 340 MET A C 1
ATOM 2594 O O . MET A 1 340 ? 7.988 2.605 -20.398 1.00 56.62 340 MET A O 1
ATOM 2598 N N . ALA A 1 341 ? 7.823 3.827 -22.274 1.00 54.50 341 ALA A N 1
ATOM 2599 C CA . ALA A 1 341 ? 7.533 5.081 -21.573 1.00 54.50 341 ALA A CA 1
ATOM 2600 C C . ALA A 1 341 ? 6.248 4.970 -20.735 1.00 54.50 341 ALA A C 1
ATOM 2602 O O . ALA A 1 341 ? 6.176 5.459 -19.609 1.00 54.50 341 ALA A O 1
ATOM 2603 N N . LYS A 1 342 ? 5.249 4.258 -21.266 1.00 54.94 342 LYS A N 1
ATOM 2604 C CA . LYS A 1 342 ? 3.989 3.977 -20.583 1.00 54.94 342 LYS A CA 1
ATOM 2605 C C . LYS A 1 342 ? 4.145 2.939 -19.462 1.00 54.94 342 LYS A C 1
ATOM 2607 O O . LYS A 1 342 ? 3.617 3.172 -18.384 1.00 54.94 342 LYS A O 1
ATOM 2612 N N . PHE A 1 343 ? 4.910 1.864 -19.671 1.00 51.06 343 PHE A N 1
ATOM 2613 C CA . PHE A 1 343 ? 5.265 0.869 -18.649 1.00 51.06 343 PHE A CA 1
ATOM 2614 C C . PHE A 1 343 ? 5.937 1.511 -17.438 1.00 51.06 343 PHE A C 1
ATOM 2616 O O . PHE A 1 343 ? 5.543 1.262 -16.313 1.00 51.06 343 PHE A O 1
ATOM 2623 N N . ILE A 1 344 ? 6.906 2.384 -17.689 1.00 48.03 344 ILE A N 1
ATOM 2624 C CA . ILE A 1 344 ? 7.670 3.094 -16.662 1.00 48.03 344 ILE A CA 1
ATOM 2625 C C . ILE A 1 344 ? 6.833 4.186 -15.972 1.00 48.03 344 ILE A C 1
ATOM 2627 O O . ILE A 1 344 ? 7.154 4.614 -14.865 1.00 48.03 344 ILE A O 1
ATOM 2631 N N . SER A 1 345 ? 5.760 4.650 -16.620 1.00 41.03 345 SER A N 1
ATOM 2632 C CA . SER A 1 345 ? 4.795 5.569 -16.013 1.00 41.03 345 SER A CA 1
ATOM 2633 C C . SER A 1 345 ? 3.785 4.903 -15.071 1.00 41.03 345 SER A C 1
ATOM 2635 O O . SER A 1 345 ? 2.991 5.628 -14.469 1.00 41.03 345 SER A O 1
ATOM 2637 N N . TYR A 1 346 ? 3.789 3.566 -14.989 1.00 41.97 346 TYR A N 1
ATOM 2638 C CA . TYR A 1 346 ? 3.008 2.769 -14.040 1.00 41.97 346 TYR A CA 1
ATOM 2639 C C . TYR A 1 346 ? 3.837 2.474 -12.797 1.00 41.97 346 TYR A C 1
ATOM 2641 O O . TYR A 1 346 ? 3.368 2.806 -11.688 1.00 41.97 346 TYR A O 1
#

Sequence (346 aa):
MSRHDMFGAAGESGGTIVDGLLKSTSPSFVSSCLKQRHFAKFLLPTARITDTLAKEVAALARPSSISKPAYGKLRERGVDVVIINLDKPETEIANVLKGFQILIASVHPAGIGSQVALVRAAKVAGVQRFIPSAFAMAYVKKEEVYAKLRAINLPYTIIDVGWCDGNMPTHAVDYPDIGKLIARIIVDPRTISQKITASSATMSFNEMFAIAEELSGETVVRKEGLQSMIADFDAQLQKNPQYALAAIGKFCSEYYYSSFINGDNSPEGVSRLGYLLATDLYPDFQSTPFQDFFLEVLKGKAGPSWSLACQAEHENCIKLYLGTMMAEVETSDTTLGKAMAKFISY

pLDDT: mean 70.7, std 19.63, range [25.62, 96.38]